Protein AF-Q5BXG1-F1 (afdb_monomer_lite)

Organism: Schistosoma japonicum (NCBI:txid6182)

Foldseek 3Di:
DKDKDWDWQDDPDDDTHTLFIDIDDVPCCCPDLQNNAAAQEPADACDDPSHDQAPDFLQRVLQVNCVVLVWDRWDDDQVQQWIDTPPDIDGDNQWYADPVRDTDGHCSRVSSRCLQVVCVNNVHPHHHGHDDWDKTFTAHPVGRVDGSDIDTGGHHHDDPVSDDHDPDDPPPPDDWDWDKDKDWCFKWAPADFDDADPVPRQTFDWDKDWDDDVDPPPRIDIFDIDPGHRGNMDGTRDMDIGIDGD

Radius of gyration: 28.36 Å; chains: 1; bounding box: 92×43×55 Å

Sequence (246 aa):
SLLSIQLMDHERVGADTLIGETHIDIENRFHSAHRATCGLMPKYYAHGYCQWKDSQQPTEILSKLCEKYGIEQPVYNILENKITIGSETFFANTEIRSETGITIKSVEPLALEALHNWPLIIKKDVKLVSEHVETRSLKHPDNPGLIQGRLQMWIDMFEREVAVPPPAINISPRVPAGYELRVIVWNTADVKLTDTSLFSSERSSDIYVKGWIKGVGIDDQKTDVHYRSLSGEGNFNWRFIFPSIY

Structure (mmCIF, N/CA/C/O backbone):
data_AF-Q5BXG1-F1
#
_entry.id   AF-Q5BXG1-F1
#
loop_
_atom_site.group_PDB
_atom_site.id
_atom_site.type_symbol
_atom_site.label_atom_id
_atom_site.label_alt_id
_atom_site.label_comp_id
_atom_site.label_asym_id
_atom_site.label_entity_id
_atom_site.label_seq_id
_atom_site.pdbx_PDB_ins_code
_atom_site.Cartn_x
_atom_site.Cartn_y
_atom_site.Cartn_z
_atom_site.occupancy
_atom_site.B_iso_or_equiv
_atom_site.auth_seq_id
_atom_site.auth_comp_id
_atom_site.auth_asym_id
_atom_site.auth_atom_id
_atom_site.pdbx_PDB_model_num
ATOM 1 N N . SER A 1 1 ? -26.291 -2.998 7.218 1.00 82.12 1 SER A N 1
ATOM 2 C CA . SER A 1 1 ? -26.523 -2.949 5.757 1.00 82.12 1 SER A CA 1
ATOM 3 C C . SER A 1 1 ? -25.723 -4.040 5.068 1.00 82.12 1 SER A C 1
ATOM 5 O O . SER A 1 1 ? -24.596 -4.295 5.476 1.00 82.12 1 SER A O 1
ATOM 7 N N . LEU A 1 2 ? -26.280 -4.685 4.037 1.00 92.38 2 LEU A N 1
ATOM 8 C CA . LEU A 1 2 ? -25.660 -5.814 3.332 1.00 92.38 2 LEU A CA 1
ATOM 9 C C . LEU A 1 2 ? -25.350 -5.432 1.878 1.00 92.38 2 LEU A C 1
ATOM 11 O O . LEU A 1 2 ? -26.228 -4.940 1.176 1.00 92.38 2 LEU A O 1
ATOM 15 N N . LEU A 1 3 ? -24.118 -5.666 1.431 1.00 93.31 3 LEU A N 1
ATOM 16 C CA . LEU A 1 3 ? -23.717 -5.565 0.030 1.00 93.31 3 LEU A CA 1
ATOM 17 C C . LEU A 1 3 ? -23.828 -6.948 -0.619 1.00 93.31 3 LEU A C 1
ATOM 19 O O . LEU A 1 3 ? -23.060 -7.852 -0.285 1.00 93.31 3 LEU A O 1
ATOM 23 N N . SER A 1 4 ? -24.776 -7.097 -1.540 1.00 94.88 4 SER A N 1
ATOM 24 C CA . SER A 1 4 ? -24.911 -8.271 -2.407 1.00 94.88 4 SER A CA 1
ATOM 25 C C . SER A 1 4 ? -24.152 -8.047 -3.709 1.00 94.88 4 SER A C 1
ATOM 27 O O . SER A 1 4 ? -24.313 -7.013 -4.355 1.00 94.88 4 SER A O 1
ATOM 29 N N . ILE A 1 5 ? -23.340 -9.023 -4.103 1.00 95.19 5 ILE A N 1
ATOM 30 C CA . ILE A 1 5 ? -22.630 -9.033 -5.382 1.00 95.19 5 ILE A CA 1
ATOM 31 C C . ILE A 1 5 ? -23.046 -10.297 -6.114 1.00 95.19 5 ILE A C 1
ATOM 33 O O . ILE A 1 5 ? -22.845 -11.400 -5.604 1.00 95.19 5 ILE A O 1
ATOM 37 N N . GLN A 1 6 ? -23.614 -10.120 -7.300 1.00 95.31 6 GLN A N 1
ATOM 38 C CA . GLN A 1 6 ? -24.121 -11.195 -8.140 1.00 95.31 6 GLN A CA 1
ATOM 39 C C . GLN A 1 6 ? -23.287 -11.267 -9.413 1.00 95.31 6 GLN A C 1
ATOM 41 O O . GLN A 1 6 ? -23.013 -10.246 -10.045 1.00 95.31 6 GLN A O 1
ATOM 46 N N . LEU A 1 7 ? -22.863 -12.476 -9.767 1.00 94.12 7 LEU A N 1
ATOM 47 C CA . LEU A 1 7 ? -22.228 -12.756 -11.044 1.00 94.12 7 LEU A CA 1
ATOM 48 C C . LEU A 1 7 ? -23.276 -13.356 -11.974 1.00 94.12 7 LEU A C 1
ATOM 50 O O . LEU A 1 7 ? -23.856 -14.396 -11.660 1.00 94.12 7 LEU A O 1
ATOM 54 N N . MET A 1 8 ? -23.489 -12.702 -13.107 1.00 94.31 8 MET A N 1
ATOM 55 C CA . MET A 1 8 ? -24.477 -13.090 -14.104 1.00 94.31 8 MET A CA 1
ATOM 56 C C . MET A 1 8 ? -23.765 -13.576 -15.368 1.00 94.31 8 MET A C 1
ATOM 58 O O . MET A 1 8 ? -22.759 -12.989 -15.771 1.00 94.31 8 MET A O 1
ATOM 62 N N . ASP A 1 9 ? -24.277 -14.642 -15.975 1.00 92.94 9 ASP A N 1
ATOM 63 C CA . ASP A 1 9 ? -23.905 -15.072 -17.317 1.00 92.94 9 ASP A CA 1
ATOM 64 C C . ASP A 1 9 ? -24.661 -14.219 -18.330 1.00 92.94 9 ASP A C 1
ATOM 66 O O . ASP A 1 9 ? -25.892 -14.135 -18.276 1.00 92.94 9 ASP A O 1
ATOM 70 N N . HIS A 1 10 ? -23.916 -13.546 -19.204 1.00 93.88 10 HIS A N 1
ATOM 71 C CA . HIS A 1 10 ? -24.493 -12.585 -20.128 1.00 93.88 10 HIS A CA 1
ATOM 72 C C . HIS A 1 10 ? -25.002 -13.275 -21.391 1.00 93.88 10 HIS A C 1
ATOM 74 O O . HIS A 1 10 ? -24.220 -13.828 -22.169 1.00 93.88 10 HIS A O 1
ATOM 80 N N . GLU A 1 11 ? -26.302 -13.155 -21.641 1.00 93.06 11 GLU A N 1
ATOM 81 C CA . GLU A 1 11 ? -26.952 -13.767 -22.794 1.00 93.06 11 GLU A CA 1
ATOM 82 C C . GLU A 1 11 ? -27.170 -12.748 -23.916 1.00 93.06 11 GLU A C 1
ATOM 84 O O . GLU A 1 11 ? -27.688 -11.650 -23.714 1.00 93.06 11 GLU A O 1
ATOM 89 N N . ARG A 1 12 ? -26.824 -13.120 -25.157 1.00 89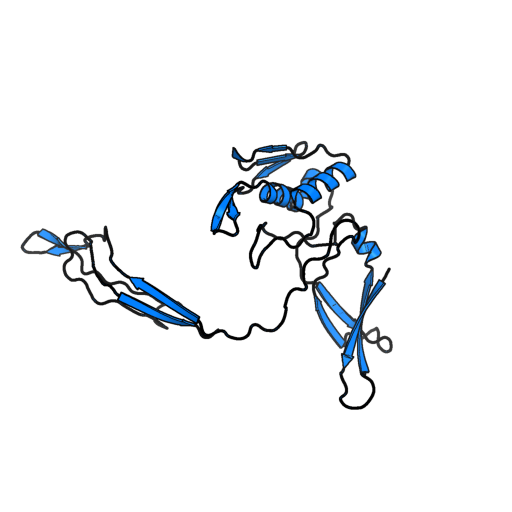.44 12 ARG A N 1
ATOM 90 C CA . ARG A 1 12 ? -27.036 -12.235 -26.325 1.00 89.44 12 ARG A CA 1
ATOM 91 C C . ARG A 1 12 ? -28.515 -11.996 -26.625 1.00 89.44 12 ARG A C 1
ATOM 93 O O . ARG A 1 12 ? -28.861 -10.987 -27.236 1.00 89.44 12 ARG A O 1
ATOM 100 N N . VAL A 1 13 ? -29.365 -12.957 -26.272 1.00 91.38 13 VAL A N 1
ATOM 101 C CA . VAL A 1 13 ? -30.816 -12.907 -26.452 1.00 91.38 13 VAL A CA 1
ATOM 102 C C . VAL A 1 13 ? -31.456 -13.542 -25.225 1.00 91.38 13 VAL A C 1
ATOM 104 O O . VAL A 1 13 ? -31.242 -14.721 -24.973 1.00 91.38 13 VAL A O 1
ATOM 107 N N . GLY A 1 14 ? -32.278 -12.784 -24.502 1.00 90.00 14 GLY A N 1
ATOM 108 C CA . GLY A 1 14 ? -32.942 -13.253 -23.284 1.00 90.00 14 GLY A CA 1
ATOM 109 C C . GLY A 1 14 ? -32.505 -12.472 -22.049 1.00 90.00 14 GLY A C 1
ATOM 110 O O . GLY A 1 14 ? -31.998 -11.359 -22.167 1.00 90.00 14 GLY A O 1
ATOM 111 N N . ALA A 1 15 ? -32.771 -13.038 -20.873 1.00 92.62 15 ALA A N 1
ATOM 112 C CA . ALA A 1 15 ? -32.325 -12.493 -19.597 1.00 92.62 15 ALA A CA 1
ATOM 113 C C . ALA A 1 15 ? -31.023 -13.175 -19.166 1.00 92.62 15 ALA A C 1
ATOM 115 O O . ALA A 1 15 ? -30.872 -14.382 -19.355 1.00 92.62 15 ALA A O 1
ATOM 116 N N . ASP A 1 16 ? -30.128 -12.404 -18.556 1.00 94.94 16 ASP A N 1
ATOM 117 C CA . ASP A 1 16 ? -28.903 -12.935 -17.970 1.00 94.94 16 ASP A CA 1
ATOM 118 C C . ASP A 1 16 ? -29.231 -13.950 -16.862 1.00 94.94 16 ASP A C 1
ATOM 120 O O . ASP A 1 16 ? -30.180 -13.773 -16.088 1.00 94.94 16 ASP A O 1
ATOM 124 N N . THR A 1 17 ? -28.428 -15.008 -16.763 1.00 92.81 17 THR A N 1
ATOM 125 C CA . THR A 1 17 ? -28.651 -16.091 -15.793 1.00 92.81 17 THR A CA 1
ATOM 126 C C . THR A 1 17 ? -27.710 -15.946 -14.604 1.00 92.81 17 THR A C 1
ATOM 128 O O . THR A 1 17 ? -26.520 -15.704 -14.775 1.00 92.81 17 THR A O 1
ATOM 131 N N . LEU A 1 18 ? -28.208 -16.106 -13.376 1.00 94.19 18 LEU A N 1
ATOM 132 C CA . LEU A 1 18 ? -27.359 -16.030 -12.188 1.00 94.19 18 LEU A CA 1
ATOM 133 C C . LEU A 1 18 ? -26.369 -17.202 -12.160 1.00 94.19 18 LEU A C 1
ATOM 135 O O . LEU A 1 18 ? -26.760 -18.363 -12.075 1.00 94.19 18 LEU A O 1
ATOM 139 N N . ILE A 1 19 ? -25.073 -16.892 -12.158 1.00 93.50 19 ILE A N 1
ATOM 140 C CA . ILE A 1 19 ? -24.024 -17.879 -11.895 1.00 93.50 19 ILE A CA 1
ATOM 141 C C . ILE A 1 19 ? -23.928 -18.107 -10.392 1.00 93.50 19 ILE A C 1
ATOM 143 O O . ILE A 1 19 ? -23.882 -19.250 -9.957 1.00 93.50 19 ILE A O 1
ATOM 147 N N . GLY A 1 20 ? -23.915 -17.039 -9.593 1.00 95.38 20 GLY A N 1
ATOM 148 C CA . GLY A 1 20 ? -23.905 -17.120 -8.135 1.00 95.38 20 GLY A CA 1
ATOM 149 C C . GLY A 1 20 ? -23.658 -15.770 -7.472 1.00 95.38 20 GLY A C 1
ATOM 150 O O . GLY A 1 20 ? -23.318 -14.786 -8.129 1.00 95.38 20 GLY A O 1
ATOM 151 N N . GLU A 1 21 ? -23.809 -15.726 -6.153 1.00 96.25 21 GLU A N 1
ATOM 152 C CA . GLU A 1 21 ? -23.726 -14.491 -5.379 1.00 96.25 21 GLU A CA 1
ATOM 153 C C . GLU A 1 21 ? -22.877 -14.618 -4.110 1.00 96.25 21 GLU A C 1
ATOM 155 O O . GLU A 1 21 ? -22.619 -15.710 -3.593 1.00 96.25 21 GLU A O 1
ATOM 160 N N . THR A 1 22 ? -22.423 -13.470 -3.611 1.00 95.44 22 THR A N 1
ATOM 161 C CA . THR A 1 22 ? -21.786 -13.312 -2.302 1.00 95.44 22 THR A CA 1
ATOM 162 C C . THR A 1 22 ? -22.358 -12.091 -1.590 1.00 95.44 22 THR A C 1
ATOM 164 O O . THR A 1 22 ? -22.705 -11.089 -2.208 1.00 95.44 22 THR A O 1
ATOM 167 N N . HIS A 1 23 ? -22.376 -12.160 -0.263 1.00 94.75 23 HIS A N 1
ATOM 168 C CA . HIS A 1 23 ? -22.877 -11.109 0.613 1.00 94.75 23 HIS A CA 1
ATOM 169 C C . HIS A 1 23 ? -21.777 -10.599 1.536 1.00 94.75 23 HIS A C 1
ATOM 171 O O . HIS A 1 23 ? -20.941 -11.387 1.991 1.00 94.75 23 HIS A O 1
ATOM 177 N N . ILE A 1 24 ? -21.765 -9.297 1.808 1.00 94.56 24 ILE A N 1
ATOM 178 C CA . ILE A 1 24 ? -20.791 -8.644 2.687 1.00 94.56 24 ILE A CA 1
ATOM 179 C C . ILE A 1 24 ? -21.541 -7.698 3.619 1.00 94.56 24 ILE A C 1
ATOM 181 O O . ILE A 1 24 ? -22.235 -6.791 3.167 1.00 94.56 24 ILE A O 1
ATOM 185 N N . ASP A 1 25 ? -21.408 -7.912 4.926 1.00 94.00 25 ASP A N 1
ATOM 186 C CA . ASP A 1 25 ? -21.964 -7.006 5.928 1.00 94.00 25 ASP A CA 1
ATOM 187 C C . ASP A 1 25 ? -21.060 -5.777 6.058 1.00 94.00 25 ASP A C 1
ATOM 189 O O . ASP A 1 25 ? -20.019 -5.802 6.721 1.00 94.00 25 ASP A O 1
ATOM 193 N N . ILE A 1 26 ? -21.448 -4.709 5.366 1.00 91.88 26 ILE A N 1
ATOM 194 C CA . ILE A 1 26 ? -20.684 -3.462 5.328 1.00 91.88 26 ILE A CA 1
ATOM 195 C C . ILE A 1 26 ? -20.808 -2.675 6.635 1.00 91.88 26 ILE A C 1
ATOM 197 O O . ILE A 1 26 ? -19.919 -1.897 6.956 1.00 91.88 26 ILE A O 1
ATOM 201 N N . GLU A 1 27 ? -21.864 -2.887 7.420 1.00 92.31 27 GLU A N 1
ATOM 202 C CA . GLU A 1 27 ? -22.067 -2.173 8.683 1.00 92.31 27 GLU A CA 1
ATOM 203 C C . GLU A 1 27 ? -21.158 -2.735 9.775 1.00 92.31 27 GLU A C 1
ATOM 205 O O . GLU A 1 27 ? -20.406 -1.987 10.401 1.00 92.31 27 GLU A O 1
ATOM 210 N N . ASN A 1 28 ? -21.126 -4.061 9.925 1.00 92.19 28 ASN A N 1
ATOM 211 C CA . ASN A 1 28 ? -20.179 -4.712 10.829 1.00 92.19 28 ASN A CA 1
ATOM 212 C C . ASN A 1 28 ? -18.725 -4.413 10.427 1.00 92.19 28 ASN A C 1
ATOM 214 O O . ASN A 1 28 ? -17.865 -4.164 11.273 1.00 92.19 28 ASN A O 1
ATOM 218 N N . ARG A 1 29 ? -18.445 -4.385 9.118 1.00 92.25 29 ARG A N 1
ATOM 219 C CA . ARG A 1 29 ? -17.127 -4.011 8.599 1.00 92.25 29 ARG A CA 1
ATOM 220 C C . ARG A 1 29 ? -16.754 -2.571 8.966 1.00 92.25 29 ARG A C 1
ATOM 222 O O . ARG A 1 29 ? -15.648 -2.354 9.460 1.00 92.25 29 ARG A O 1
ATOM 229 N N . PHE A 1 30 ? -17.664 -1.619 8.773 1.00 91.38 30 PHE A N 1
ATOM 230 C CA . PHE A 1 30 ? -17.442 -0.205 9.079 1.00 91.38 30 PHE A CA 1
ATOM 231 C C . PHE A 1 30 ? -17.196 0.040 10.575 1.00 91.38 30 PHE A C 1
ATOM 233 O O . PHE A 1 30 ? -16.274 0.763 10.945 1.00 91.38 30 PHE A O 1
ATOM 240 N N . HIS A 1 31 ? -17.967 -0.616 11.447 1.00 91.56 31 HIS A N 1
ATOM 241 C CA . HIS A 1 31 ? -17.842 -0.466 12.901 1.00 91.56 31 HIS A CA 1
ATOM 242 C C . HIS A 1 31 ? -16.756 -1.342 13.539 1.00 91.56 31 HIS A C 1
ATOM 244 O O . HIS A 1 31 ? -16.530 -1.264 14.750 1.00 91.56 31 HIS A O 1
ATOM 250 N N . SER A 1 32 ? -16.052 -2.150 12.745 1.00 93.81 32 SER A N 1
ATOM 251 C CA . SER A 1 32 ? -14.977 -3.006 13.232 1.00 93.81 32 SER A CA 1
ATOM 252 C C . SER A 1 32 ? -13.868 -2.199 13.913 1.00 93.81 32 SER A C 1
ATOM 254 O O . SER A 1 32 ? -13.362 -1.209 13.379 1.00 93.81 32 SER A O 1
ATOM 256 N N . ALA A 1 33 ? -13.406 -2.678 15.071 1.00 94.56 33 ALA A N 1
ATOM 257 C CA . ALA A 1 33 ? -12.256 -2.103 15.772 1.00 94.56 33 ALA A CA 1
ATOM 258 C C . ALA A 1 33 ? -10.961 -2.160 14.936 1.00 94.56 33 ALA A C 1
ATOM 260 O O . ALA A 1 33 ? -10.053 -1.363 15.160 1.00 94.56 33 ALA A O 1
ATOM 261 N N . HIS A 1 34 ? -10.906 -3.062 13.951 1.00 96.00 34 HIS A N 1
ATOM 262 C CA . HIS A 1 34 ? -9.780 -3.262 13.043 1.00 96.00 34 HIS A CA 1
ATOM 263 C C . HIS A 1 34 ? -9.726 -2.245 11.890 1.00 96.00 34 HIS A C 1
ATOM 265 O O . HIS A 1 34 ? -8.842 -2.347 11.043 1.00 96.00 34 HIS A O 1
ATOM 271 N N . ARG A 1 35 ? -10.661 -1.282 11.817 1.00 94.75 35 ARG A N 1
ATOM 272 C CA . ARG A 1 35 ? -10.734 -0.284 10.732 1.00 94.75 35 ARG A CA 1
ATOM 273 C C . ARG A 1 35 ? -10.714 -0.945 9.345 1.00 94.75 35 ARG A C 1
ATOM 275 O O . ARG A 1 35 ? -9.892 -0.629 8.491 1.00 94.75 35 ARG A O 1
ATOM 282 N N . ALA A 1 36 ? -11.621 -1.893 9.125 1.00 93.38 36 ALA A N 1
ATOM 283 C CA . ALA A 1 36 ? -11.722 -2.656 7.881 1.00 93.38 36 ALA A CA 1
ATOM 284 C C . ALA A 1 36 ? -12.391 -1.855 6.738 1.00 93.38 36 ALA A C 1
ATOM 286 O O . ALA A 1 36 ? -13.212 -2.400 6.007 1.00 93.38 36 ALA A O 1
ATOM 287 N N . THR A 1 37 ? -12.087 -0.558 6.620 1.00 91.62 37 THR A N 1
ATOM 288 C CA . THR A 1 37 ? -12.695 0.369 5.654 1.00 91.62 37 THR A CA 1
ATOM 289 C C . THR A 1 37 ? -11.834 0.534 4.407 1.00 91.62 37 THR A C 1
ATOM 291 O O . THR A 1 37 ? -12.168 -0.037 3.380 1.00 91.62 37 THR A O 1
ATOM 294 N N . CYS A 1 38 ? -10.733 1.278 4.489 1.00 92.44 38 CYS A N 1
ATOM 295 C CA . CYS A 1 38 ? -9.691 1.355 3.466 1.00 92.44 38 CYS A CA 1
ATOM 296 C C . CYS A 1 38 ? -8.409 0.775 4.071 1.00 92.44 38 CYS A C 1
ATOM 298 O O . CYS A 1 38 ? -8.000 1.164 5.171 1.00 92.44 38 CYS A O 1
ATOM 300 N N . GLY A 1 39 ? -7.814 -0.203 3.390 1.00 94.62 39 GLY A N 1
ATOM 301 C CA . GLY A 1 39 ? -6.662 -0.932 3.916 1.00 94.62 39 GLY A CA 1
ATOM 302 C C . GLY A 1 39 ? -5.418 -0.049 4.037 1.00 94.62 39 GLY A C 1
ATOM 303 O O . GLY A 1 39 ? -5.129 0.755 3.152 1.00 94.62 39 GLY A O 1
ATOM 304 N N . LEU A 1 40 ? -4.648 -0.219 5.114 1.00 96.88 40 LEU A N 1
ATOM 305 C CA . LEU A 1 40 ? -3.374 0.480 5.281 1.00 96.88 40 LEU A CA 1
ATOM 306 C C . LEU A 1 40 ? -2.367 0.002 4.234 1.00 96.88 40 LEU A C 1
ATOM 308 O O . LEU A 1 40 ? -1.995 -1.176 4.203 1.00 96.88 40 LEU A O 1
ATOM 312 N N . MET A 1 41 ? -1.893 0.929 3.406 1.00 96.38 41 MET A N 1
ATOM 313 C CA . MET A 1 41 ? -0.853 0.635 2.425 1.00 96.38 41 MET A CA 1
ATOM 314 C C . MET A 1 41 ? 0.469 0.292 3.128 1.00 96.38 41 MET A C 1
ATOM 316 O O . MET A 1 41 ? 0.754 0.811 4.210 1.00 96.38 41 MET A O 1
ATOM 320 N N . PRO A 1 42 ? 1.330 -0.539 2.522 1.00 95.94 42 PRO A N 1
ATOM 321 C CA . PRO A 1 42 ? 2.627 -0.881 3.109 1.00 95.94 42 PRO A CA 1
ATOM 322 C C . PRO A 1 42 ? 3.594 0.309 3.154 1.00 95.94 42 PRO A C 1
ATOM 324 O O . PRO A 1 42 ? 4.519 0.326 3.960 1.00 95.94 42 PRO A O 1
ATOM 327 N N . LYS A 1 43 ? 3.416 1.291 2.263 1.00 96.06 43 LYS A N 1
ATOM 328 C CA . LYS A 1 43 ? 4.235 2.502 2.183 1.00 96.06 43 LYS A CA 1
ATOM 329 C C . LYS A 1 43 ? 3.377 3.693 1.798 1.00 96.06 43 LYS A C 1
ATOM 331 O O . LYS A 1 43 ? 2.438 3.561 1.016 1.00 96.06 43 LYS A O 1
ATOM 336 N N . TYR A 1 44 ? 3.763 4.854 2.307 1.00 96.81 44 TYR A N 1
ATOM 337 C CA . TYR A 1 44 ? 3.161 6.120 1.937 1.00 96.81 44 TYR A CA 1
ATOM 338 C C . TYR A 1 44 ? 3.830 6.690 0.680 1.00 96.81 44 TYR A C 1
ATOM 340 O O . TYR A 1 44 ? 5.055 6.819 0.622 1.00 96.81 44 TYR A O 1
ATOM 348 N N . TYR A 1 45 ? 3.018 7.072 -0.303 1.00 94.75 45 TYR A N 1
ATOM 349 C CA . TYR A 1 45 ? 3.446 7.834 -1.472 1.00 94.75 45 TYR A CA 1
ATOM 350 C C . TYR A 1 45 ? 2.502 9.022 -1.645 1.00 94.75 45 TYR A C 1
ATOM 352 O O . TYR A 1 45 ? 1.293 8.839 -1.737 1.00 94.75 45 TYR A O 1
ATOM 360 N N . ALA A 1 46 ? 3.045 10.235 -1.723 1.00 92.62 46 ALA A N 1
ATOM 361 C CA . ALA A 1 46 ? 2.224 11.437 -1.875 1.00 92.62 46 ALA A CA 1
ATOM 362 C C . ALA A 1 46 ? 1.617 11.591 -3.282 1.00 92.62 46 ALA A C 1
ATOM 364 O O . ALA A 1 46 ? 0.673 12.351 -3.456 1.00 92.62 46 ALA A O 1
ATOM 365 N N . HIS A 1 47 ? 2.175 10.916 -4.293 1.00 89.62 47 HIS A N 1
ATOM 366 C CA . HIS A 1 47 ? 1.762 11.057 -5.689 1.00 89.62 47 HIS A CA 1
ATOM 367 C C . HIS A 1 47 ? 2.148 9.824 -6.524 1.00 89.62 47 HIS A C 1
ATOM 369 O O . HIS A 1 47 ? 2.873 8.929 -6.074 1.00 89.62 47 HIS A O 1
ATOM 375 N N . GLY A 1 48 ? 1.704 9.820 -7.782 1.00 87.56 48 GLY A N 1
ATOM 376 C CA . GLY A 1 48 ? 2.036 8.797 -8.769 1.00 87.56 48 GLY A CA 1
ATOM 377 C C . GLY A 1 48 ? 1.136 7.565 -8.689 1.00 87.56 48 GLY A C 1
ATOM 378 O O . GLY A 1 48 ? 0.132 7.538 -7.988 1.00 87.56 48 GLY A O 1
ATOM 379 N N . TYR A 1 49 ? 1.499 6.517 -9.428 1.00 82.62 49 TYR A N 1
ATOM 380 C CA . TYR A 1 49 ? 0.675 5.305 -9.538 1.00 82.62 49 TYR A CA 1
ATOM 381 C C . TYR A 1 49 ? 0.444 4.595 -8.192 1.00 82.62 49 TYR A C 1
ATOM 383 O O . TYR A 1 49 ? -0.595 3.974 -7.989 1.00 82.62 49 TYR A O 1
ATOM 391 N N . CYS A 1 50 ? 1.405 4.696 -7.272 1.00 88.62 50 CYS A N 1
ATOM 392 C CA . CYS A 1 50 ? 1.318 4.100 -5.940 1.00 88.62 50 CYS A CA 1
ATOM 393 C C . CYS A 1 50 ? 0.836 5.092 -4.873 1.00 88.62 50 CYS A C 1
ATOM 395 O O . CYS A 1 50 ? 1.076 4.832 -3.698 1.00 88.62 50 CYS A O 1
ATOM 397 N N . GLN A 1 51 ? 0.235 6.226 -5.257 1.00 91.88 51 GLN A N 1
ATOM 398 C CA . GLN A 1 51 ? -0.201 7.248 -4.304 1.00 91.88 51 GLN A CA 1
ATOM 399 C C . GLN A 1 51 ? -1.114 6.681 -3.217 1.00 91.88 51 GLN A C 1
ATOM 401 O O . GLN A 1 51 ? -1.856 5.721 -3.444 1.00 91.88 51 GLN A O 1
ATOM 406 N N . TRP A 1 52 ? -1.059 7.312 -2.048 1.00 93.25 52 TRP A N 1
ATOM 407 C CA . TRP A 1 52 ? -1.928 7.019 -0.923 1.00 93.25 52 TRP A CA 1
ATOM 408 C C . TRP A 1 52 ? -3.405 7.017 -1.348 1.00 93.25 52 TRP A C 1
ATOM 410 O O . TRP A 1 52 ? -3.860 7.934 -2.032 1.00 93.25 52 TRP A O 1
ATOM 420 N N . LYS A 1 53 ? -4.126 5.947 -0.992 1.00 90.31 53 LYS A N 1
ATOM 421 C CA . LYS A 1 53 ? -5.493 5.678 -1.474 1.00 90.31 53 LYS A CA 1
ATOM 422 C C . LYS A 1 53 ? -6.585 6.133 -0.515 1.00 90.31 53 LYS A C 1
ATOM 424 O O . LYS A 1 53 ? -7.700 6.406 -0.955 1.00 90.31 53 LYS A O 1
ATOM 429 N N . ASP A 1 54 ? -6.283 6.168 0.780 1.00 91.75 54 ASP A N 1
ATOM 430 C CA . ASP A 1 54 ? -7.251 6.598 1.780 1.00 91.75 54 ASP A CA 1
ATOM 431 C C . ASP A 1 54 ? -7.468 8.106 1.647 1.00 91.75 54 ASP A C 1
ATOM 433 O O . ASP A 1 54 ? -6.538 8.870 1.383 1.00 91.75 54 ASP A O 1
ATOM 437 N N . SER A 1 55 ? -8.707 8.546 1.830 1.00 90.25 55 SER A N 1
ATOM 438 C CA . SER A 1 55 ? -9.022 9.967 1.780 1.00 90.25 55 SER A CA 1
ATOM 439 C C . SER A 1 55 ? -8.442 10.737 2.962 1.00 90.25 55 SER A C 1
ATOM 441 O O . SER A 1 55 ? -8.298 11.952 2.884 1.00 90.25 55 SER A O 1
ATOM 443 N N . GLN A 1 56 ? -8.157 10.036 4.062 1.00 92.69 56 GLN A N 1
ATOM 444 C CA . GLN A 1 56 ? -7.502 10.592 5.237 1.00 92.69 56 GLN A CA 1
ATOM 445 C C . GLN A 1 56 ? -6.022 10.243 5.216 1.00 92.69 56 GLN A C 1
ATOM 447 O O . GLN A 1 56 ? -5.648 9.100 4.943 1.00 92.69 56 GLN A O 1
ATOM 452 N N . GLN A 1 57 ? -5.178 11.209 5.548 1.00 95.44 57 GLN A N 1
ATOM 453 C CA . GLN A 1 57 ? -3.744 10.981 5.673 1.00 95.44 57 GLN A CA 1
ATOM 454 C C . GLN A 1 57 ? -3.436 10.065 6.871 1.00 95.44 57 GLN A C 1
ATOM 456 O O . GLN A 1 57 ? -4.192 10.061 7.851 1.00 95.44 57 GLN A O 1
ATOM 461 N N . PRO A 1 58 ? -2.335 9.289 6.846 1.00 98.19 58 PRO A N 1
ATOM 462 C CA . PRO A 1 58 ? -1.911 8.484 7.991 1.00 98.19 58 PRO A CA 1
ATOM 463 C C . PRO A 1 58 ? -1.908 9.247 9.326 1.00 98.19 58 PRO A C 1
ATOM 465 O O . PRO A 1 58 ? -2.377 8.718 10.335 1.00 98.19 58 PRO A O 1
ATOM 468 N N . THR A 1 59 ? -1.439 10.497 9.341 1.00 98.44 59 THR A N 1
ATOM 469 C CA . THR A 1 59 ? -1.452 11.368 10.528 1.00 98.44 59 THR A CA 1
ATOM 470 C C . THR A 1 59 ? -2.861 11.634 11.063 1.00 98.44 59 THR A C 1
ATOM 472 O O . THR A 1 59 ? -3.086 11.534 12.271 1.00 98.44 59 THR A O 1
ATOM 475 N N . GLU A 1 60 ? -3.822 11.921 10.184 1.00 96.75 60 GLU A N 1
ATOM 476 C CA . GLU A 1 60 ? -5.225 12.172 10.535 1.00 96.75 60 GLU A CA 1
ATOM 477 C C . GLU A 1 60 ? -5.894 10.912 11.092 1.00 96.75 60 GLU A C 1
ATOM 479 O O . GLU A 1 60 ? -6.584 10.967 12.114 1.00 96.75 60 GLU A O 1
ATOM 484 N N . ILE A 1 61 ? -5.653 9.762 10.453 1.00 96.88 61 ILE A N 1
ATOM 485 C CA . ILE A 1 61 ? -6.169 8.464 10.903 1.00 96.88 61 ILE A CA 1
ATOM 486 C C . ILE A 1 61 ? -5.649 8.156 12.307 1.00 96.88 61 ILE A C 1
ATOM 488 O O . ILE A 1 61 ? -6.428 7.806 13.195 1.00 96.88 61 ILE A O 1
ATOM 492 N N . LEU A 1 62 ? -4.338 8.298 12.513 1.00 98.44 62 LEU A N 1
ATOM 493 C CA . LEU A 1 62 ? -3.698 8.020 13.792 1.00 98.44 62 LEU A CA 1
ATOM 494 C C . LEU A 1 62 ? -4.207 8.953 14.894 1.00 98.44 62 LEU A C 1
ATOM 496 O O . LEU A 1 62 ? -4.543 8.481 15.976 1.00 98.44 62 LEU A O 1
ATOM 500 N N . SER A 1 63 ? -4.324 10.253 14.611 1.00 98.19 63 SER A N 1
ATOM 501 C CA . SER A 1 63 ? -4.824 11.243 15.571 1.00 98.19 63 SER A CA 1
ATOM 502 C C . SER A 1 63 ? -6.251 10.929 16.038 1.00 98.19 63 SER A C 1
ATOM 504 O O . SER A 1 63 ? -6.505 10.890 17.247 1.00 98.19 63 SER A O 1
ATOM 506 N N . LYS A 1 64 ? -7.156 10.603 15.101 1.00 96.19 64 LYS A N 1
ATOM 507 C CA . LYS A 1 64 ? -8.542 10.202 15.404 1.00 96.19 64 LYS A CA 1
ATOM 508 C C . LYS A 1 64 ? -8.614 8.904 16.200 1.00 96.19 64 LYS A C 1
ATOM 510 O O . LYS A 1 64 ? -9.458 8.761 17.084 1.00 96.19 64 LYS A O 1
ATOM 515 N N . LEU A 1 65 ? -7.747 7.937 15.898 1.00 97.00 65 LEU A N 1
ATOM 516 C CA . LEU A 1 65 ? -7.677 6.696 16.664 1.00 97.00 65 LEU A CA 1
ATOM 517 C C . LEU A 1 65 ? -7.155 6.944 18.083 1.00 97.00 65 LEU A C 1
ATOM 519 O O . LEU A 1 65 ? -7.744 6.423 19.027 1.00 97.00 65 LEU A O 1
ATOM 523 N N . CYS A 1 66 ? -6.117 7.764 18.262 1.00 97.69 66 CYS A N 1
ATOM 524 C CA . CYS A 1 66 ? -5.649 8.140 19.595 1.00 97.69 66 CYS A CA 1
ATOM 525 C C . CYS A 1 66 ? -6.764 8.814 20.403 1.00 97.69 66 CYS A C 1
ATOM 527 O O . CYS A 1 66 ? -7.036 8.393 21.525 1.00 97.69 66 CYS A O 1
ATOM 529 N N . GLU A 1 67 ? -7.482 9.772 19.811 1.00 97.50 67 GLU A N 1
ATOM 530 C CA . GLU A 1 67 ? -8.623 10.435 20.451 1.00 97.50 67 GLU A CA 1
ATOM 531 C C . GLU A 1 67 ? -9.720 9.435 20.848 1.00 97.50 67 GLU A C 1
ATOM 533 O O . GLU A 1 67 ? -10.117 9.374 22.012 1.00 97.50 67 GLU A O 1
ATOM 538 N N . LYS A 1 68 ? -10.152 8.579 19.912 1.00 95.38 68 LYS A N 1
ATOM 539 C CA . LYS A 1 68 ? -11.187 7.558 20.144 1.00 95.38 68 LYS A CA 1
ATOM 540 C C . LYS A 1 68 ? -10.843 6.604 21.292 1.00 95.38 68 LYS A C 1
ATOM 542 O O . LYS A 1 68 ? -11.745 6.138 21.985 1.00 95.38 68 LYS A O 1
ATOM 547 N N . TYR A 1 69 ? -9.565 6.274 21.468 1.00 95.69 69 TYR A N 1
ATOM 548 C CA . TYR A 1 69 ? -9.098 5.354 22.508 1.00 95.69 69 TYR A CA 1
ATOM 549 C C . TYR A 1 69 ? -8.614 6.064 23.784 1.00 95.69 69 TYR A C 1
ATOM 551 O O . TYR A 1 69 ? -8.186 5.382 24.715 1.00 95.69 69 TYR A O 1
ATOM 559 N N . GLY A 1 70 ? -8.699 7.399 23.857 1.00 96.25 70 GLY A N 1
ATOM 560 C CA . GLY A 1 70 ? -8.239 8.180 25.010 1.00 96.25 70 GLY A CA 1
ATOM 561 C C . GLY A 1 70 ? -6.721 8.129 25.214 1.00 96.25 70 GLY A C 1
ATOM 562 O O . GLY A 1 70 ? -6.251 8.154 26.349 1.00 96.25 70 GLY A O 1
ATOM 563 N N . ILE A 1 71 ? -5.964 8.001 24.126 1.00 96.69 71 ILE A N 1
ATOM 564 C CA . ILE A 1 71 ? -4.501 7.937 24.106 1.00 96.69 71 ILE A CA 1
ATOM 565 C C . ILE A 1 71 ? -3.955 9.332 23.803 1.00 96.69 71 ILE A C 1
ATOM 567 O O . ILE A 1 71 ? -4.551 10.098 23.043 1.00 96.69 71 ILE A O 1
ATOM 571 N N . GLU A 1 72 ? -2.808 9.659 24.395 1.00 96.62 72 GLU A N 1
ATOM 572 C CA . GLU A 1 72 ? -2.095 10.900 24.099 1.00 96.62 72 GLU A CA 1
ATOM 573 C C . GLU A 1 72 ? -1.796 11.032 22.599 1.00 96.62 72 GLU A C 1
ATOM 575 O O . GLU A 1 72 ? -1.532 10.053 21.893 1.00 96.62 72 GLU A O 1
ATOM 580 N N . GLN A 1 73 ? -1.851 12.267 22.101 1.00 98.19 73 GLN A N 1
ATOM 581 C CA . GLN A 1 73 ? -1.598 12.542 20.690 1.00 98.19 73 GLN A CA 1
ATOM 582 C C . GLN A 1 73 ? -0.133 12.241 20.320 1.00 98.19 73 GLN A C 1
ATOM 584 O O . GLN A 1 73 ? 0.765 12.461 21.138 1.00 98.19 73 GLN A O 1
ATOM 589 N N . PRO A 1 74 ? 0.126 11.750 19.093 1.00 98.00 74 PRO A N 1
ATOM 590 C CA . PRO A 1 74 ? 1.471 11.412 18.638 1.00 98.00 74 PRO A CA 1
ATOM 591 C C . PRO A 1 74 ? 2.406 12.625 18.619 1.00 98.00 74 PRO A C 1
ATOM 593 O O . PRO A 1 74 ? 2.058 13.691 18.109 1.00 98.00 74 PRO A O 1
ATOM 596 N N . VAL A 1 75 ? 3.636 12.431 19.098 1.00 98.31 75 VAL A N 1
ATOM 597 C CA . VAL A 1 75 ? 4.717 13.421 19.024 1.00 98.31 75 VAL A CA 1
ATOM 598 C C . VAL A 1 75 ? 5.691 13.017 17.925 1.00 98.31 75 VAL A C 1
ATOM 600 O O . VAL A 1 75 ? 6.336 11.971 18.003 1.00 98.31 75 VAL A O 1
ATOM 603 N N . TYR A 1 76 ? 5.821 13.862 16.904 1.00 98.44 76 TYR A N 1
ATOM 604 C CA . TYR A 1 76 ? 6.688 13.618 15.753 1.00 98.44 76 TYR A CA 1
ATOM 605 C C . TYR A 1 76 ? 8.022 14.352 15.901 1.00 98.44 76 TYR A C 1
ATOM 607 O O . TYR A 1 76 ? 8.058 15.570 16.069 1.00 98.44 76 TYR A O 1
ATOM 615 N N . ASN A 1 77 ? 9.128 13.626 15.754 1.00 97.62 77 ASN A N 1
ATOM 616 C CA . ASN A 1 77 ? 10.459 14.190 15.562 1.00 97.62 77 ASN A CA 1
ATOM 617 C C . ASN A 1 77 ? 10.971 13.795 14.173 1.00 97.62 77 ASN A C 1
ATOM 619 O O . ASN A 1 77 ? 11.536 12.721 13.959 1.00 97.62 77 ASN A O 1
ATOM 623 N N . ILE A 1 78 ? 10.761 14.698 13.216 1.00 96.12 78 ILE A N 1
ATOM 624 C CA . ILE A 1 78 ? 11.092 14.472 11.808 1.00 96.12 78 ILE A CA 1
ATOM 625 C C . ILE A 1 78 ? 12.605 14.392 11.551 1.00 96.12 78 ILE A C 1
ATOM 627 O O . ILE A 1 78 ? 13.033 13.697 10.633 1.00 96.12 78 ILE A O 1
ATOM 631 N N . LEU A 1 79 ? 13.421 15.074 12.363 1.00 94.94 79 LEU A N 1
ATOM 632 C CA . LEU A 1 79 ? 14.881 15.094 12.215 1.00 94.94 79 LEU A CA 1
ATOM 633 C C . LEU A 1 79 ? 15.501 13.756 12.623 1.00 94.94 79 LEU A C 1
ATOM 635 O O . LEU A 1 79 ? 16.460 13.304 12.005 1.00 94.94 79 LEU A O 1
ATOM 639 N N . GLU A 1 80 ? 14.917 13.110 13.630 1.00 97.19 80 GLU A N 1
ATOM 640 C CA . GLU A 1 80 ? 15.331 11.792 14.119 1.00 97.19 80 GLU A CA 1
ATOM 641 C C . GLU A 1 80 ? 14.580 10.636 13.452 1.00 97.19 80 GLU A C 1
ATOM 643 O O . GLU A 1 80 ? 14.775 9.488 13.848 1.00 97.19 80 GLU A O 1
ATOM 648 N N . ASN A 1 81 ? 13.722 10.907 12.457 1.00 98.06 81 ASN A N 1
ATOM 649 C CA . ASN A 1 81 ? 12.879 9.888 11.828 1.00 98.06 81 ASN A CA 1
ATOM 650 C C . ASN A 1 81 ? 12.054 9.099 12.862 1.00 98.06 81 ASN A C 1
ATOM 652 O O . ASN A 1 81 ? 11.965 7.875 12.775 1.00 98.06 81 ASN A O 1
ATOM 656 N N . LYS A 1 82 ? 11.480 9.789 13.856 1.00 98.50 82 LYS A N 1
ATOM 657 C CA . LYS A 1 82 ? 10.918 9.176 15.066 1.00 98.50 82 LYS A CA 1
ATOM 658 C C . LYS A 1 82 ? 9.515 9.686 15.386 1.00 98.50 82 LYS A C 1
ATOM 660 O O . LYS A 1 82 ? 9.238 10.877 15.258 1.00 98.50 82 LYS A O 1
ATOM 665 N N . ILE A 1 83 ? 8.656 8.798 15.872 1.00 98.62 83 ILE A N 1
ATOM 666 C CA . ILE A 1 83 ? 7.345 9.120 16.450 1.00 98.62 83 ILE A CA 1
ATOM 667 C C . ILE A 1 83 ? 7.204 8.451 17.816 1.00 98.62 83 ILE A C 1
ATOM 669 O O . ILE A 1 83 ? 7.614 7.303 17.985 1.00 98.62 83 ILE A O 1
ATOM 673 N N . THR A 1 84 ? 6.618 9.159 18.778 1.00 98.56 84 THR A N 1
ATOM 674 C CA . THR A 1 84 ? 6.362 8.657 20.134 1.00 98.56 84 THR A CA 1
ATOM 675 C C . THR A 1 84 ? 4.884 8.814 20.486 1.00 98.56 84 THR A C 1
ATOM 677 O O . THR A 1 84 ? 4.297 9.867 20.236 1.00 98.56 84 THR A O 1
ATOM 680 N N . ILE A 1 85 ? 4.280 7.760 21.043 1.00 97.88 85 ILE A N 1
ATOM 681 C CA . ILE A 1 85 ? 2.863 7.701 21.435 1.00 97.88 85 ILE A CA 1
ATOM 682 C C . ILE A 1 85 ? 2.779 6.970 22.775 1.00 97.88 85 ILE A C 1
ATOM 684 O O . ILE A 1 85 ? 2.986 5.756 22.844 1.00 97.88 85 ILE A O 1
ATOM 688 N N . GLY A 1 86 ? 2.509 7.705 23.855 1.00 92.81 86 GLY A N 1
ATOM 689 C CA . GLY A 1 86 ? 2.595 7.158 25.209 1.00 92.81 86 GLY A CA 1
ATOM 690 C C . GLY A 1 86 ? 3.989 6.581 25.494 1.00 92.81 86 GLY A C 1
ATOM 691 O O . GLY A 1 86 ? 4.986 7.296 25.422 1.00 92.81 86 GLY A O 1
ATOM 692 N N . SER A 1 87 ? 4.066 5.280 25.806 1.00 93.44 87 SER A N 1
ATOM 693 C CA . SER A 1 87 ? 5.336 4.573 26.053 1.00 93.44 87 SER A CA 1
ATOM 694 C C . SER A 1 87 ? 6.022 4.036 24.796 1.00 93.44 87 SER A C 1
ATOM 696 O O . SER A 1 87 ? 7.180 3.630 24.872 1.00 93.44 87 SER A O 1
ATOM 698 N N . GLU A 1 88 ? 5.326 4.003 23.660 1.00 97.81 88 GLU A N 1
ATOM 699 C CA . GLU A 1 88 ? 5.821 3.360 22.445 1.00 97.81 88 GLU A CA 1
ATOM 700 C C . GLU A 1 88 ? 6.532 4.365 21.539 1.00 97.81 88 GLU A C 1
ATOM 702 O O . GLU A 1 88 ? 6.170 5.542 21.462 1.00 97.81 88 GLU A O 1
ATOM 707 N N . THR A 1 89 ? 7.570 3.905 20.845 1.00 98.38 89 THR A N 1
ATOM 708 C CA . THR A 1 89 ? 8.341 4.718 19.901 1.00 98.38 89 THR A CA 1
ATOM 709 C C . THR A 1 89 ? 8.630 3.920 18.642 1.00 98.38 89 THR A C 1
ATOM 711 O O . THR A 1 89 ? 9.080 2.778 18.717 1.00 98.38 89 THR A O 1
ATOM 714 N N . PHE A 1 90 ? 8.409 4.546 17.489 1.00 98.50 90 PHE A N 1
ATOM 715 C CA . PHE A 1 90 ? 8.606 3.945 16.172 1.00 98.50 90 PHE A CA 1
ATOM 716 C C . PHE A 1 90 ? 9.468 4.839 15.284 1.00 98.50 90 PHE A C 1
ATOM 718 O O . PHE A 1 90 ? 9.612 6.040 15.538 1.00 98.50 90 PHE A O 1
ATOM 725 N N . PHE A 1 91 ? 10.029 4.246 14.230 1.00 98.50 91 PHE A N 1
ATOM 726 C CA . PHE A 1 91 ? 10.928 4.923 13.304 1.00 98.50 91 PHE A CA 1
ATOM 727 C C . PHE A 1 91 ? 10.574 4.598 11.859 1.00 98.50 91 PHE A C 1
ATOM 729 O O . PHE A 1 91 ? 10.334 3.443 11.521 1.00 98.50 91 PHE A O 1
ATOM 736 N N . ALA A 1 92 ? 10.607 5.605 10.993 1.00 97.94 92 ALA A N 1
ATOM 737 C CA . ALA A 1 92 ? 10.395 5.445 9.559 1.00 97.94 92 ALA A CA 1
ATOM 738 C C . ALA A 1 92 ? 11.140 6.535 8.787 1.00 97.94 92 ALA A C 1
ATOM 740 O O . ALA A 1 92 ? 11.319 7.647 9.281 1.00 97.94 92 ALA A O 1
ATOM 741 N N . ASN A 1 93 ? 11.557 6.239 7.554 1.00 96.94 93 ASN A N 1
ATOM 7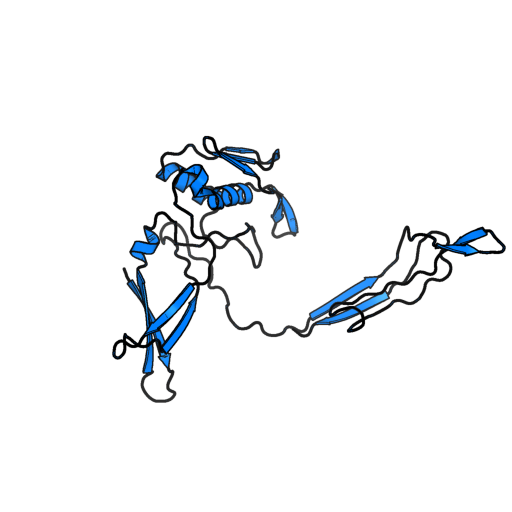42 C CA . ASN A 1 93 ? 12.202 7.247 6.718 1.00 96.94 93 ASN A CA 1
ATOM 743 C C . ASN A 1 93 ? 11.213 8.375 6.379 1.00 96.94 93 ASN A C 1
ATOM 745 O O . ASN A 1 93 ? 10.194 8.133 5.736 1.00 96.94 93 ASN A O 1
ATOM 749 N N . THR A 1 94 ? 11.539 9.602 6.785 1.00 97.25 94 THR A N 1
ATOM 750 C CA . THR A 1 94 ? 10.717 10.798 6.538 1.00 97.25 94 THR A CA 1
ATOM 751 C C . THR A 1 94 ? 10.938 11.406 5.157 1.00 97.25 94 THR A C 1
ATOM 753 O O . THR A 1 94 ? 10.260 12.361 4.791 1.00 97.25 94 THR A O 1
ATOM 756 N N . GLU A 1 95 ? 11.884 10.888 4.375 1.00 96.56 95 GLU A N 1
ATOM 757 C CA . GLU A 1 95 ? 12.146 11.352 3.015 1.00 96.56 95 GLU A CA 1
ATOM 758 C C . GLU A 1 95 ? 11.213 10.684 2.012 1.00 96.56 95 GLU A C 1
ATOM 760 O O . GLU A 1 95 ? 11.286 9.478 1.766 1.00 96.56 95 GLU A O 1
ATOM 765 N N . ILE A 1 96 ? 10.358 11.495 1.394 1.00 94.88 96 ILE A N 1
ATOM 766 C CA . ILE A 1 96 ? 9.438 11.080 0.335 1.00 94.88 96 ILE A CA 1
ATOM 767 C C . ILE A 1 96 ? 9.730 11.861 -0.946 1.00 94.88 96 ILE A C 1
ATOM 769 O O . ILE A 1 96 ? 10.315 12.942 -0.911 1.00 94.88 96 ILE A O 1
ATOM 773 N N . ARG A 1 97 ? 9.320 11.325 -2.097 1.00 92.31 97 ARG A N 1
ATOM 774 C CA . ARG A 1 97 ? 9.412 12.045 -3.374 1.00 92.31 97 ARG A CA 1
ATOM 775 C C . ARG A 1 97 ? 8.177 12.923 -3.573 1.00 92.31 97 ARG A C 1
ATOM 777 O O . ARG A 1 97 ? 7.066 12.493 -3.269 1.00 92.31 97 ARG A O 1
ATOM 784 N N . SER A 1 98 ? 8.392 14.145 -4.051 1.00 90.69 98 SER A N 1
ATOM 785 C CA . SER A 1 98 ? 7.352 15.048 -4.543 1.00 90.69 98 SER A CA 1
ATOM 786 C C . SER A 1 98 ? 7.005 14.743 -5.999 1.00 90.69 98 SER A C 1
ATOM 788 O O . SER A 1 98 ? 7.777 14.098 -6.713 1.00 90.69 98 SER A O 1
ATOM 790 N N . GLU A 1 99 ? 5.892 15.307 -6.475 1.00 90.00 99 GLU A N 1
ATOM 791 C CA . GLU A 1 99 ? 5.455 15.197 -7.873 1.00 90.00 99 GLU A CA 1
ATOM 792 C C . GLU A 1 99 ? 6.538 15.618 -8.881 1.00 90.00 99 GLU A C 1
ATOM 794 O O . GLU A 1 99 ? 6.692 15.001 -9.932 1.00 90.00 99 GLU A O 1
ATOM 799 N N . THR A 1 100 ? 7.354 16.610 -8.521 1.00 90.50 100 THR A N 1
ATOM 800 C CA . THR A 1 100 ? 8.486 17.104 -9.318 1.00 90.50 100 THR A CA 1
ATOM 801 C C . THR A 1 100 ? 9.742 16.226 -9.234 1.00 90.50 100 THR A C 1
ATOM 803 O O . THR A 1 100 ? 10.765 16.557 -9.830 1.00 90.50 100 THR A O 1
ATOM 806 N N . GLY A 1 101 ? 9.698 15.116 -8.494 1.00 87.81 101 GLY A N 1
ATOM 807 C CA . GLY A 1 101 ? 10.824 14.208 -8.271 1.00 87.81 101 GLY A CA 1
ATOM 808 C C . GLY A 1 101 ? 11.811 14.668 -7.193 1.00 87.81 101 GLY A C 1
ATOM 809 O O . GLY A 1 101 ? 12.839 14.018 -7.003 1.00 87.81 101 GLY A O 1
ATOM 810 N N . ILE A 1 102 ? 11.512 15.756 -6.479 1.00 92.50 102 ILE A N 1
ATOM 811 C CA . ILE A 1 102 ? 12.358 16.305 -5.414 1.00 92.50 102 ILE A CA 1
ATOM 812 C C . ILE A 1 102 ? 12.114 15.525 -4.120 1.00 92.50 102 ILE A C 1
ATOM 814 O O . ILE A 1 102 ? 10.976 15.220 -3.768 1.00 92.50 102 ILE A O 1
ATOM 818 N N . THR A 1 103 ? 13.179 15.213 -3.385 1.00 94.75 103 THR A N 1
ATOM 819 C CA . THR A 1 103 ? 13.050 14.627 -2.047 1.00 94.75 103 THR A CA 1
ATOM 820 C C . THR A 1 103 ? 12.610 15.694 -1.048 1.00 94.75 103 THR A C 1
ATOM 822 O O . THR A 1 103 ? 13.289 16.706 -0.876 1.00 94.75 103 THR A O 1
ATOM 825 N N . ILE A 1 104 ? 11.491 15.455 -0.370 1.00 95.19 104 ILE A N 1
ATOM 826 C CA . ILE A 1 104 ? 10.938 16.317 0.679 1.00 95.19 104 ILE A CA 1
ATOM 827 C C . ILE A 1 104 ? 10.788 15.536 1.986 1.00 95.19 104 ILE A C 1
ATOM 829 O O . ILE A 1 104 ? 10.740 14.306 1.989 1.00 95.19 104 ILE A O 1
ATOM 833 N N . LYS A 1 105 ? 10.696 16.257 3.106 1.00 96.12 105 LYS A N 1
ATOM 834 C CA . LYS A 1 105 ? 10.434 15.671 4.424 1.00 96.12 105 LYS A CA 1
ATOM 835 C C . LYS A 1 105 ? 8.929 15.598 4.692 1.00 96.12 105 LYS A C 1
ATOM 837 O O . LYS A 1 105 ? 8.214 16.565 4.448 1.00 96.12 105 LYS A O 1
ATOM 842 N N . SER A 1 106 ? 8.459 14.470 5.216 1.00 97.12 106 SER A N 1
ATOM 843 C CA . SER A 1 106 ? 7.072 14.245 5.623 1.00 97.12 106 SER A CA 1
ATOM 844 C C . SER A 1 106 ? 6.994 13.334 6.848 1.00 97.12 106 SER A C 1
ATOM 846 O O . SER A 1 106 ? 7.818 12.438 7.026 1.00 97.12 106 SER A O 1
ATOM 848 N N . VAL A 1 107 ? 5.985 13.564 7.688 1.00 98.25 107 VAL A N 1
ATOM 849 C CA . VAL A 1 107 ? 5.685 12.744 8.871 1.00 98.25 107 VAL A CA 1
ATOM 850 C C . VAL A 1 107 ? 4.713 11.597 8.578 1.00 98.25 107 VAL A C 1
ATOM 852 O O . VAL A 1 107 ? 4.580 10.698 9.402 1.00 98.25 107 VAL A O 1
ATOM 855 N N . GLU A 1 108 ? 4.076 11.575 7.405 1.00 98.44 108 GLU A N 1
ATOM 856 C CA . GLU A 1 108 ? 3.108 10.529 7.044 1.00 98.44 108 GLU A CA 1
ATOM 857 C C . GLU A 1 108 ? 3.682 9.103 7.108 1.00 98.44 108 GLU A C 1
ATOM 859 O O . GLU A 1 108 ? 3.003 8.218 7.635 1.00 98.44 108 GLU A O 1
ATOM 864 N N . PRO A 1 109 ? 4.941 8.842 6.689 1.00 98.44 109 PRO A N 1
ATOM 865 C CA . PRO A 1 109 ? 5.552 7.527 6.878 1.00 98.44 109 PRO A CA 1
ATOM 866 C C . PRO A 1 109 ? 5.658 7.104 8.350 1.00 98.44 109 PRO A C 1
ATOM 868 O O . PRO A 1 109 ? 5.515 5.923 8.652 1.00 98.44 109 PRO A O 1
ATOM 871 N N . LEU A 1 110 ? 5.879 8.050 9.272 1.00 98.69 110 LEU A N 1
ATOM 872 C CA . LEU A 1 110 ? 5.963 7.762 10.707 1.00 98.69 110 LEU A CA 1
ATOM 873 C C . LEU A 1 110 ? 4.598 7.397 11.285 1.00 98.69 110 LEU A C 1
ATOM 875 O O . LEU A 1 110 ? 4.483 6.436 12.043 1.00 98.69 110 LEU A O 1
ATOM 879 N N . ALA A 1 111 ? 3.560 8.150 10.917 1.00 98.75 111 ALA A N 1
ATOM 880 C CA . ALA A 1 111 ? 2.201 7.843 11.342 1.00 98.75 111 ALA A CA 1
ATOM 881 C C . ALA A 1 111 ? 1.748 6.478 10.803 1.00 98.75 111 ALA A C 1
ATOM 883 O O . ALA A 1 111 ? 1.167 5.687 11.543 1.00 98.75 111 ALA A O 1
ATOM 884 N N . LEU A 1 112 ? 2.077 6.165 9.546 1.00 98.62 112 LEU A N 1
ATOM 885 C CA . LEU A 1 112 ? 1.786 4.864 8.948 1.00 98.62 112 LEU A CA 1
ATOM 886 C C . LEU A 1 112 ? 2.493 3.714 9.681 1.00 98.62 112 LEU A C 1
ATOM 888 O O . LEU A 1 112 ? 1.875 2.679 9.921 1.00 98.62 112 LEU A O 1
ATOM 892 N N . GLU A 1 113 ? 3.751 3.902 10.085 1.00 98.62 113 GLU A N 1
ATOM 893 C CA . GLU A 1 113 ? 4.481 2.911 10.883 1.00 98.62 113 GLU A CA 1
ATOM 894 C C . GLU A 1 113 ? 3.791 2.656 12.231 1.00 98.62 113 GLU A C 1
ATOM 896 O O . GLU A 1 113 ? 3.581 1.509 12.625 1.00 98.62 113 GLU A O 1
ATOM 901 N N . ALA A 1 114 ? 3.359 3.714 12.920 1.00 98.50 114 ALA A N 1
ATOM 902 C CA . ALA A 1 114 ? 2.597 3.577 14.158 1.00 98.50 114 ALA A CA 1
ATOM 903 C C . ALA A 1 114 ? 1.248 2.860 13.944 1.00 98.50 114 ALA A C 1
ATOM 905 O O . ALA A 1 114 ? 0.869 2.017 14.755 1.00 98.50 114 ALA A O 1
ATOM 906 N N . LEU A 1 115 ? 0.543 3.135 12.839 1.00 98.56 115 LEU A N 1
ATOM 907 C CA . LEU A 1 115 ? -0.710 2.457 12.485 1.00 98.56 115 LEU A CA 1
ATOM 908 C C . LEU A 1 115 ? -0.511 0.955 12.224 1.00 98.56 115 LEU A C 1
ATOM 910 O O . LEU A 1 115 ? -1.314 0.142 12.685 1.00 98.56 115 LEU A O 1
ATOM 914 N N . HIS A 1 116 ? 0.570 0.557 11.547 1.00 98.44 116 HIS A N 1
ATOM 915 C CA . HIS A 1 116 ? 0.906 -0.865 11.368 1.00 98.44 116 HIS A CA 1
ATOM 916 C C . HIS A 1 116 ? 1.229 -1.562 12.697 1.00 98.44 116 HIS A C 1
ATOM 918 O O . HIS A 1 116 ? 0.958 -2.753 12.857 1.00 98.44 116 HIS A O 1
ATOM 924 N N . ASN A 1 117 ? 1.725 -0.809 13.680 1.00 98.00 117 ASN A N 1
ATOM 925 C CA . ASN A 1 117 ? 2.049 -1.285 15.025 1.00 98.00 117 ASN A CA 1
ATOM 926 C C . ASN A 1 117 ? 0.964 -0.967 16.075 1.00 98.00 117 ASN A C 1
ATOM 928 O O . ASN A 1 117 ? 1.217 -1.041 17.280 1.00 98.00 117 ASN A O 1
ATOM 932 N N . TRP A 1 118 ? -0.269 -0.680 15.640 1.00 97.94 118 TRP A N 1
ATOM 933 C CA . TRP A 1 118 ? -1.389 -0.307 16.513 1.00 97.94 118 TRP A CA 1
ATOM 934 C C . TRP A 1 118 ? -1.618 -1.217 17.740 1.00 97.94 118 TRP A C 1
ATOM 936 O O . TRP A 1 118 ? -1.844 -0.678 18.828 1.00 97.94 118 TRP A O 1
ATOM 946 N N . PRO A 1 119 ? -1.501 -2.563 17.651 1.00 97.38 119 PRO A N 1
ATOM 947 C CA . PRO A 1 119 ? -1.646 -3.438 18.818 1.00 97.38 119 PRO A CA 1
ATOM 948 C C . PRO A 1 119 ? -0.697 -3.111 19.979 1.00 97.38 119 PRO A C 1
ATOM 950 O O . PRO A 1 119 ? -1.076 -3.278 21.139 1.00 97.38 119 PRO A O 1
ATOM 953 N N . LEU A 1 120 ? 0.523 -2.645 19.680 1.00 97.06 120 LEU A N 1
ATOM 954 C CA . LEU A 1 120 ? 1.527 -2.294 20.690 1.00 97.06 120 LEU A CA 1
ATOM 955 C C . LEU A 1 120 ? 1.130 -1.020 21.439 1.00 97.06 120 LEU A C 1
ATOM 957 O O . LEU A 1 120 ? 1.227 -0.968 22.662 1.00 97.06 120 LEU A O 1
ATOM 961 N N . ILE A 1 121 ? 0.595 -0.037 20.711 1.00 97.00 121 ILE A N 1
ATOM 962 C CA . ILE A 1 121 ? 0.152 1.250 21.259 1.00 97.00 121 ILE A CA 1
ATOM 963 C C . ILE A 1 121 ? -0.999 1.041 22.247 1.00 97.00 121 ILE A C 1
ATOM 965 O O . ILE A 1 121 ? -0.975 1.564 23.361 1.00 97.00 121 ILE A O 1
ATOM 969 N N . ILE A 1 122 ? -2.000 0.243 21.866 1.00 96.44 122 ILE A N 1
ATOM 970 C CA . ILE A 1 122 ? -3.205 0.058 22.688 1.00 96.44 122 ILE A CA 1
ATOM 971 C C . ILE A 1 122 ? -3.118 -1.120 23.668 1.00 96.44 122 ILE A C 1
ATOM 973 O O . ILE A 1 122 ? -4.029 -1.299 24.478 1.00 96.44 122 ILE A O 1
ATOM 977 N N . LYS A 1 123 ? -2.068 -1.947 23.570 1.00 94.69 123 LYS A N 1
ATOM 978 C CA . LYS A 1 123 ? -1.840 -3.159 24.380 1.00 94.69 123 LYS A CA 1
ATOM 979 C C . LYS A 1 123 ? -3.017 -4.146 24.330 1.00 94.69 123 LYS A C 1
ATOM 981 O O . LYS A 1 123 ? -3.401 -4.737 25.339 1.00 94.69 123 LYS A O 1
ATOM 986 N N . LYS A 1 124 ? -3.608 -4.312 23.142 1.00 93.94 124 LYS A N 1
ATOM 987 C CA . LYS A 1 124 ? -4.717 -5.238 22.843 1.00 93.94 124 LYS A CA 1
ATOM 988 C C . LYS A 1 124 ? -4.490 -5.891 21.484 1.00 93.94 124 LYS A C 1
ATOM 990 O O . LYS A 1 124 ? -3.844 -5.307 20.619 1.00 93.94 124 LYS A O 1
ATOM 995 N N . ASP A 1 125 ? -5.094 -7.054 21.261 1.00 94.31 125 ASP A N 1
ATOM 996 C CA . ASP A 1 125 ? -5.039 -7.756 19.971 1.00 94.31 125 ASP A CA 1
ATOM 997 C C . ASP A 1 125 ? -6.011 -7.152 18.937 1.00 94.31 125 ASP A C 1
ATOM 999 O O . ASP A 1 125 ? -6.919 -7.806 18.429 1.00 94.31 125 ASP A O 1
ATOM 1003 N N . VAL A 1 126 ? -5.855 -5.855 18.652 1.00 95.94 126 VAL A N 1
ATOM 1004 C CA . VAL A 1 126 ? -6.590 -5.161 17.586 1.00 95.94 126 VAL A CA 1
ATOM 1005 C C . VAL A 1 126 ? -5.596 -4.695 16.539 1.00 95.94 126 VAL A C 1
ATOM 1007 O O . VAL A 1 126 ? -4.926 -3.678 16.698 1.00 95.94 126 VAL A O 1
ATOM 1010 N N . LYS A 1 127 ? -5.504 -5.452 15.449 1.00 96.62 127 LYS A N 1
ATOM 1011 C CA . LYS A 1 127 ? -4.700 -5.096 14.276 1.00 96.62 127 LYS A CA 1
ATOM 1012 C C . LYS A 1 127 ? -5.527 -4.275 13.305 1.00 96.62 127 LYS A C 1
ATOM 1014 O O . LYS A 1 127 ? -6.660 -4.656 13.023 1.00 96.62 127 LYS A O 1
ATOM 1019 N N . LEU A 1 128 ? -4.971 -3.186 12.793 1.00 97.81 128 LEU A N 1
ATOM 1020 C CA . LEU A 1 128 ? -5.613 -2.453 11.710 1.00 97.81 128 LEU A CA 1
ATOM 1021 C C . LEU A 1 128 ? -5.471 -3.243 10.404 1.00 97.81 128 LEU A C 1
ATOM 1023 O O . LEU A 1 128 ? -4.451 -3.892 10.172 1.00 97.81 128 LEU A O 1
ATOM 1027 N N . VAL A 1 129 ? -6.509 -3.228 9.573 1.00 96.69 129 VAL A N 1
ATOM 1028 C CA . VAL A 1 129 ? -6.521 -3.974 8.312 1.00 96.69 129 VAL A CA 1
ATOM 1029 C C . VAL A 1 129 ? -5.556 -3.336 7.313 1.00 96.69 129 VAL A C 1
ATOM 1031 O O . VAL A 1 129 ? -5.702 -2.170 6.949 1.00 96.69 129 VAL A O 1
ATOM 1034 N N . SER A 1 130 ? -4.576 -4.109 6.846 1.00 96.25 130 SER A N 1
ATOM 1035 C CA . SER A 1 130 ? -3.690 -3.722 5.744 1.00 96.25 130 SER A CA 1
ATOM 1036 C C . SER A 1 130 ? -4.388 -3.848 4.387 1.00 96.25 130 SER A C 1
ATOM 1038 O O . SER A 1 130 ? -5.414 -4.520 4.257 1.00 96.25 130 SER A O 1
ATOM 1040 N N . GLU A 1 131 ? -3.825 -3.223 3.356 1.00 93.31 131 GLU A N 1
ATOM 1041 C CA . GLU A 1 131 ? -4.244 -3.427 1.967 1.00 93.31 131 GLU A CA 1
ATOM 1042 C C . GLU A 1 131 ? -4.226 -4.922 1.608 1.00 93.31 131 GLU A C 1
ATOM 1044 O O . GLU A 1 131 ? -3.240 -5.625 1.845 1.00 93.31 131 GLU A O 1
ATOM 1049 N N . HIS A 1 132 ? -5.335 -5.424 1.065 1.00 92.50 132 HIS A N 1
ATOM 1050 C CA . HIS A 1 132 ? -5.504 -6.841 0.766 1.00 92.50 132 HIS A CA 1
ATOM 1051 C C . HIS A 1 132 ? -6.503 -7.059 -0.373 1.00 92.50 132 HIS A C 1
ATOM 1053 O O . HIS A 1 132 ? -7.358 -6.221 -0.650 1.00 92.50 132 HIS A O 1
ATOM 1059 N N . VAL A 1 133 ? -6.396 -8.226 -1.011 1.00 93.69 133 VAL A N 1
ATOM 1060 C CA . VAL A 1 133 ? -7.403 -8.743 -1.941 1.00 93.69 133 VAL A CA 1
ATOM 1061 C C . VAL A 1 133 ? -8.151 -9.869 -1.243 1.00 93.69 133 VAL A C 1
ATOM 1063 O O . VAL A 1 133 ? -7.564 -10.844 -0.773 1.00 93.69 133 VAL A O 1
ATOM 1066 N N . GLU A 1 134 ? -9.463 -9.736 -1.179 1.00 93.88 134 GLU A N 1
ATOM 1067 C CA . GLU A 1 134 ? -10.379 -10.716 -0.628 1.00 93.88 134 GLU A CA 1
ATOM 1068 C C . GLU A 1 134 ? -10.781 -11.730 -1.691 1.00 93.88 134 GLU A C 1
ATOM 1070 O O . GLU A 1 134 ? -11.029 -11.387 -2.845 1.00 93.88 134 GLU A O 1
ATOM 1075 N N . THR A 1 135 ? -10.894 -12.995 -1.289 1.00 95.88 135 THR A N 1
ATOM 1076 C CA . THR A 1 135 ? -11.458 -14.054 -2.130 1.00 95.88 135 THR A CA 1
ATOM 1077 C C . THR A 1 135 ? -12.789 -14.503 -1.541 1.00 95.88 135 THR A C 1
ATOM 1079 O O . THR A 1 135 ? -12.843 -15.046 -0.436 1.00 95.88 135 THR A O 1
ATOM 1082 N N . ARG A 1 136 ? -13.878 -14.284 -2.275 1.00 95.00 136 ARG A N 1
ATOM 1083 C CA . ARG A 1 136 ? -15.249 -14.595 -1.859 1.00 95.00 136 ARG A CA 1
ATOM 1084 C C . ARG A 1 136 ? -15.785 -15.756 -2.682 1.00 95.00 136 ARG A C 1
ATOM 1086 O O . ARG A 1 136 ? -15.654 -15.761 -3.899 1.00 95.00 136 ARG A O 1
ATOM 1093 N N . SER A 1 137 ? -16.370 -16.755 -2.028 1.00 95.62 137 SER A N 1
ATOM 1094 C CA . SER A 1 137 ? -17.006 -17.869 -2.743 1.00 95.62 137 SER A CA 1
ATOM 1095 C C . SER A 1 137 ? -18.367 -17.433 -3.277 1.00 95.62 137 SER A C 1
ATOM 1097 O O . SER A 1 137 ? -19.138 -16.833 -2.531 1.00 95.62 137 SER A O 1
ATOM 1099 N N . LEU A 1 138 ? -18.653 -17.759 -4.534 1.00 95.69 138 LEU A N 1
ATOM 1100 C CA . LEU A 1 138 ? -19.949 -17.528 -5.168 1.00 95.69 138 LEU A CA 1
ATOM 1101 C C . LEU A 1 138 ? -20.830 -18.764 -4.997 1.00 95.69 138 LEU A C 1
ATOM 1103 O O . LEU A 1 138 ? -20.360 -19.893 -5.188 1.00 95.69 138 LEU A O 1
ATOM 1107 N N . LYS A 1 139 ? -22.089 -18.544 -4.624 1.00 95.44 139 LYS A N 1
ATOM 1108 C CA . LYS A 1 139 ? -23.075 -19.602 -4.384 1.00 95.44 139 LYS A CA 1
ATOM 1109 C C . LYS A 1 139 ? -24.400 -19.254 -5.043 1.00 95.44 139 LYS A C 1
ATOM 1111 O O . LYS A 1 139 ? -24.820 -18.104 -4.971 1.00 95.44 139 LYS A O 1
ATOM 1116 N N . HIS A 1 140 ? -25.080 -20.238 -5.615 1.00 94.56 140 HIS A N 1
ATOM 1117 C CA . HIS A 1 140 ? -26.444 -20.062 -6.098 1.00 94.56 140 HIS A CA 1
ATOM 1118 C C . HIS A 1 140 ? -27.423 -20.184 -4.926 1.00 94.56 140 HIS A C 1
ATOM 1120 O O . HIS A 1 140 ? -27.265 -21.115 -4.127 1.00 94.56 140 HIS A O 1
ATOM 1126 N N . PRO A 1 141 ? -28.464 -19.341 -4.845 1.00 92.94 141 PRO A N 1
ATOM 1127 C CA . PRO A 1 141 ? -29.532 -19.479 -3.853 1.00 92.94 141 PRO A CA 1
ATOM 1128 C C . PRO A 1 141 ? -30.186 -20.864 -3.862 1.00 92.94 141 PRO A C 1
ATOM 1130 O O . PRO A 1 141 ? -30.436 -21.433 -2.803 1.00 92.94 141 PRO A O 1
ATOM 1133 N N . ASP A 1 142 ? -30.380 -21.436 -5.053 1.00 93.00 142 ASP A N 1
ATOM 1134 C CA . ASP A 1 142 ? -30.973 -22.773 -5.213 1.00 93.00 142 ASP A CA 1
ATOM 1135 C C . ASP A 1 142 ? -30.032 -23.913 -4.793 1.00 93.00 142 ASP A C 1
ATOM 1137 O O . ASP A 1 142 ? -30.484 -25.020 -4.518 1.00 93.00 142 ASP A O 1
ATOM 1141 N N . ASN A 1 143 ? -28.718 -23.661 -4.731 1.00 90.38 143 ASN A N 1
ATOM 1142 C CA . ASN A 1 143 ? -27.700 -24.664 -4.403 1.00 90.38 143 ASN A CA 1
ATOM 1143 C C . ASN A 1 143 ? -26.653 -24.111 -3.413 1.00 90.38 143 ASN A C 1
ATOM 1145 O O . ASN A 1 143 ? -25.455 -24.102 -3.709 1.00 90.38 143 ASN A O 1
ATOM 1149 N N . PRO A 1 144 ? -27.048 -23.686 -2.199 1.00 84.75 144 PRO A N 1
ATOM 1150 C CA . PRO A 1 144 ? -26.177 -22.931 -1.288 1.00 84.75 144 PRO A CA 1
ATOM 1151 C C . PRO A 1 144 ? -25.016 -23.763 -0.707 1.00 84.75 144 PRO A C 1
ATOM 1153 O O . PRO A 1 144 ? -24.052 -23.217 -0.149 1.00 84.75 144 PRO A O 1
ATOM 1156 N N . GLY A 1 145 ? -25.108 -25.092 -0.817 1.00 88.75 145 GLY A N 1
ATOM 1157 C CA . GLY A 1 145 ? -24.057 -26.034 -0.437 1.00 88.75 145 GLY A CA 1
ATOM 1158 C C . GLY A 1 145 ? -22.927 -26.162 -1.463 1.00 88.75 145 GLY A C 1
ATOM 1159 O O . GLY A 1 145 ? -21.864 -26.667 -1.109 1.00 88.75 145 GLY A O 1
ATOM 1160 N N . LEU A 1 146 ? -23.120 -25.690 -2.701 1.00 91.81 146 LEU A N 1
ATOM 1161 C CA . LEU A 1 146 ? -22.145 -25.815 -3.783 1.00 91.81 146 LEU A CA 1
ATOM 1162 C C . LEU A 1 146 ? -21.500 -24.460 -4.102 1.00 91.81 146 LEU A C 1
ATOM 1164 O O . LEU A 1 146 ? -22.177 -23.448 -4.259 1.00 91.81 146 LEU A O 1
ATOM 1168 N N . ILE A 1 147 ? -20.171 -24.448 -4.209 1.00 93.25 147 ILE A N 1
ATOM 1169 C CA . ILE A 1 147 ? -19.411 -23.273 -4.650 1.00 93.25 147 ILE A CA 1
ATOM 1170 C C . ILE A 1 147 ? -19.290 -23.335 -6.174 1.00 93.25 147 ILE A C 1
ATOM 1172 O O . ILE A 1 147 ? -18.738 -24.298 -6.698 1.00 93.25 147 ILE A O 1
ATOM 1176 N N . GLN A 1 148 ? -19.765 -22.304 -6.874 1.00 90.38 148 GLN A N 1
ATOM 1177 C CA . GLN A 1 148 ? -19.723 -22.225 -8.346 1.00 90.38 148 GLN A CA 1
ATOM 1178 C C . GLN A 1 148 ? -18.565 -21.381 -8.878 1.00 90.38 148 GLN A C 1
ATOM 1180 O O . GLN A 1 148 ? -18.324 -21.325 -10.078 1.00 90.38 148 GLN A O 1
ATOM 1185 N N . GLY A 1 149 ? -17.829 -20.723 -7.987 1.00 91.69 149 GLY A N 1
ATOM 1186 C CA . GLY A 1 149 ? -16.695 -19.901 -8.363 1.00 91.69 149 GLY A CA 1
ATOM 1187 C C . GLY A 1 149 ? -16.164 -19.097 -7.192 1.00 91.69 149 GLY A C 1
ATOM 1188 O O . GLY A 1 149 ? -16.621 -19.222 -6.050 1.00 91.69 149 GLY A O 1
ATOM 1189 N N . ARG A 1 150 ? -15.172 -18.261 -7.482 1.00 94.75 150 ARG A N 1
ATOM 1190 C CA . ARG A 1 150 ? -14.593 -17.330 -6.520 1.00 94.75 150 ARG A CA 1
ATOM 1191 C C . ARG A 1 150 ? -14.436 -15.963 -7.167 1.00 94.75 150 ARG A C 1
ATOM 1193 O O . ARG A 1 150 ? -13.947 -15.868 -8.285 1.00 94.75 150 ARG A O 1
ATOM 1200 N N . LEU A 1 151 ? -14.817 -14.928 -6.436 1.00 94.19 151 LEU A N 1
ATOM 1201 C CA . LEU A 1 151 ? -14.590 -13.536 -6.786 1.00 94.19 151 LEU A CA 1
ATOM 1202 C C . LEU A 1 151 ? -13.370 -13.033 -6.016 1.00 94.19 151 LEU A C 1
ATOM 1204 O O . LEU A 1 151 ? -13.334 -13.140 -4.789 1.00 94.19 151 LEU A O 1
ATOM 1208 N N . GLN A 1 152 ? -12.383 -12.497 -6.730 1.00 94.31 152 GLN A N 1
ATOM 1209 C CA . GLN A 1 152 ? -11.272 -11.759 -6.135 1.00 94.31 152 GLN A CA 1
ATOM 1210 C C . GLN A 1 152 ? -11.546 -10.266 -6.258 1.00 94.31 152 GLN A C 1
ATOM 1212 O O . GLN A 1 152 ? -11.827 -9.779 -7.350 1.00 94.31 152 GLN A O 1
ATOM 1217 N N . MET A 1 153 ? -11.491 -9.552 -5.142 1.00 92.50 153 MET A N 1
ATOM 1218 C CA . MET A 1 153 ? -11.813 -8.128 -5.093 1.00 92.50 153 MET A CA 1
ATOM 1219 C C . MET A 1 153 ? -11.152 -7.456 -3.893 1.00 92.50 153 MET A C 1
ATOM 1221 O O . MET A 1 153 ? -10.767 -8.127 -2.943 1.00 92.50 153 MET A O 1
ATOM 1225 N N . TRP A 1 154 ? -11.067 -6.134 -3.901 1.00 91.06 154 TRP A N 1
ATOM 1226 C CA . TRP A 1 154 ? -10.827 -5.335 -2.699 1.00 91.06 154 TRP A CA 1
ATOM 1227 C C . TRP A 1 154 ? -11.999 -4.373 -2.524 1.00 91.06 154 TRP A C 1
ATOM 1229 O O . TRP A 1 154 ? -12.718 -4.077 -3.483 1.00 91.06 154 TRP A O 1
ATOM 1239 N N . ILE A 1 155 ? -12.223 -3.922 -1.295 1.00 90.69 155 ILE A N 1
ATOM 1240 C CA . ILE A 1 155 ? -13.293 -2.984 -0.964 1.00 90.69 155 ILE A CA 1
ATOM 1241 C C . ILE A 1 155 ? -12.679 -1.873 -0.134 1.00 90.69 155 ILE A C 1
ATOM 1243 O O . ILE A 1 155 ? -12.240 -2.129 0.982 1.00 90.69 155 ILE A O 1
ATOM 1247 N N . ASP A 1 156 ? -12.717 -0.660 -0.676 1.00 90.56 156 ASP A N 1
ATOM 1248 C CA . ASP A 1 156 ? -12.373 0.554 0.053 1.00 90.56 156 ASP A CA 1
ATOM 1249 C C . ASP A 1 156 ? -13.663 1.310 0.392 1.00 90.56 156 ASP A C 1
ATOM 1251 O O . ASP A 1 156 ? -14.474 1.625 -0.484 1.00 90.56 156 ASP A O 1
ATOM 1255 N N . MET A 1 157 ? -13.881 1.565 1.681 1.00 89.94 157 MET A N 1
ATOM 1256 C CA . MET A 1 157 ? -15.061 2.262 2.195 1.00 89.94 157 MET A CA 1
ATOM 1257 C C . MET A 1 157 ? -14.703 3.681 2.636 1.00 89.94 157 MET A C 1
ATOM 1259 O O . MET A 1 157 ? -13.844 3.862 3.498 1.00 89.94 157 MET A O 1
ATOM 1263 N N . PHE A 1 158 ? -15.415 4.672 2.100 1.00 88.44 158 PHE A N 1
ATOM 1264 C CA . PHE A 1 158 ? -15.212 6.091 2.401 1.00 88.44 158 PHE A CA 1
ATOM 1265 C C . PHE A 1 158 ? -16.465 6.691 3.044 1.00 88.44 158 PHE A C 1
ATOM 1267 O O . PHE A 1 158 ? -17.586 6.458 2.586 1.00 88.44 158 PHE A O 1
ATOM 1274 N N . GLU A 1 159 ? -16.277 7.480 4.100 1.00 84.06 159 GLU A N 1
ATOM 1275 C CA . GLU A 1 159 ? -17.363 8.220 4.741 1.00 84.06 159 GLU A CA 1
ATOM 1276 C C . GLU A 1 159 ? -17.773 9.409 3.872 1.00 84.06 159 GLU A C 1
ATOM 1278 O O . GLU A 1 159 ? -16.963 10.288 3.573 1.00 84.06 159 GLU A O 1
ATOM 1283 N N . ARG A 1 160 ? -19.055 9.451 3.495 1.00 80.38 160 ARG A N 1
ATOM 1284 C CA . ARG A 1 160 ? -19.603 10.432 2.544 1.00 80.38 160 ARG A CA 1
ATOM 1285 C C . ARG A 1 160 ? -19.383 11.888 2.964 1.00 80.38 160 ARG A C 1
ATOM 1287 O O . ARG A 1 160 ? -19.259 12.754 2.107 1.00 80.38 160 ARG A O 1
ATOM 1294 N N . GLU A 1 161 ? -19.385 12.143 4.267 1.00 77.94 161 GLU A N 1
ATOM 1295 C CA . GLU A 1 161 ? -19.255 13.479 4.859 1.00 77.94 161 GLU A CA 1
ATOM 1296 C C . GLU A 1 161 ? -17.795 13.909 5.034 1.00 77.94 161 GLU A C 1
ATOM 1298 O O . GLU A 1 161 ? -17.516 15.100 5.138 1.00 77.94 161 GLU A O 1
ATOM 1303 N N . VAL A 1 162 ? -16.863 12.951 5.054 1.00 74.38 162 VAL A N 1
ATOM 1304 C CA . VAL A 1 162 ? -15.440 13.208 5.308 1.00 74.38 162 VAL A CA 1
ATOM 1305 C C . VAL A 1 162 ? -14.697 13.469 4.006 1.00 74.38 162 VAL A C 1
ATOM 1307 O O . VAL A 1 162 ? -13.833 14.342 3.966 1.00 74.38 162 VAL A O 1
ATOM 1310 N N . ALA A 1 163 ? -15.015 12.734 2.937 1.00 70.88 163 ALA A N 1
ATOM 1311 C CA . ALA A 1 163 ? -14.323 12.903 1.670 1.00 70.88 163 ALA A CA 1
ATOM 1312 C C . ALA A 1 163 ? -15.095 12.375 0.461 1.00 70.88 163 ALA A C 1
ATOM 1314 O O . ALA A 1 163 ? -15.933 11.477 0.547 1.00 70.88 163 ALA A O 1
ATOM 1315 N N . VAL A 1 164 ? -14.726 12.906 -0.705 1.00 78.88 164 VAL A N 1
ATOM 1316 C CA . VAL A 1 164 ? -15.098 12.331 -1.998 1.00 78.88 164 VAL A CA 1
ATOM 1317 C C . VAL A 1 164 ? -14.197 11.116 -2.253 1.00 78.88 164 VAL A C 1
ATOM 1319 O O . VAL A 1 164 ? -12.976 11.263 -2.161 1.00 78.88 164 VAL A O 1
ATOM 1322 N N . PRO A 1 165 ? -14.756 9.931 -2.574 1.00 81.06 165 PRO A N 1
ATOM 1323 C CA . PRO A 1 165 ? -13.953 8.774 -2.954 1.00 81.06 165 PRO A CA 1
ATOM 1324 C C . PRO A 1 165 ? -12.986 9.111 -4.099 1.00 81.06 165 PRO A C 1
ATOM 1326 O O . PRO A 1 165 ? -13.348 9.893 -4.987 1.00 81.06 165 PRO A O 1
ATOM 1329 N N . PRO A 1 166 ? -11.779 8.520 -4.121 1.00 79.25 166 PRO A N 1
ATOM 1330 C CA . PRO A 1 166 ? -10.849 8.722 -5.221 1.00 79.25 166 PRO A CA 1
ATOM 1331 C C . PRO A 1 166 ? -11.463 8.255 -6.554 1.00 79.25 166 PRO A C 1
ATOM 1333 O O . PRO A 1 166 ? -12.382 7.427 -6.563 1.00 79.25 166 PRO A O 1
ATOM 1336 N N . PRO A 1 167 ? -10.959 8.753 -7.700 1.00 82.44 167 PRO A N 1
ATOM 1337 C CA . PRO A 1 167 ? -11.392 8.282 -9.009 1.00 82.44 167 PRO A CA 1
ATOM 1338 C C . PRO A 1 167 ? -11.280 6.761 -9.129 1.00 82.44 167 PRO A C 1
ATOM 1340 O O . PRO A 1 167 ? -10.358 6.150 -8.585 1.00 82.44 167 PRO A O 1
ATOM 1343 N N . ALA A 1 168 ? -12.200 6.156 -9.883 1.00 82.31 168 ALA A N 1
ATOM 1344 C CA . ALA A 1 168 ? -12.184 4.719 -10.117 1.00 82.31 168 ALA A CA 1
ATOM 1345 C C . ALA A 1 168 ? -10.828 4.276 -10.688 1.00 82.31 168 ALA A C 1
ATOM 1347 O O . ALA A 1 168 ? -10.337 4.826 -11.678 1.00 82.31 168 ALA A O 1
ATOM 1348 N N . ILE A 1 169 ? -10.230 3.263 -10.062 1.00 82.06 169 ILE A N 1
ATOM 1349 C CA . ILE A 1 169 ? -8.977 2.677 -10.532 1.00 82.06 169 ILE A CA 1
ATOM 1350 C C . ILE A 1 169 ? -9.260 1.957 -11.851 1.00 82.06 169 ILE A C 1
ATOM 1352 O O . ILE A 1 169 ? -10.129 1.088 -11.922 1.00 82.06 169 ILE A O 1
ATOM 1356 N N . ASN A 1 170 ? -8.511 2.296 -12.902 1.00 83.25 170 ASN A N 1
ATOM 1357 C CA . ASN A 1 170 ? -8.590 1.561 -14.158 1.00 83.25 170 ASN A CA 1
ATOM 1358 C C . ASN A 1 170 ? -7.913 0.193 -14.001 1.00 83.25 170 ASN A C 1
ATOM 1360 O O . ASN A 1 170 ? -6.687 0.095 -13.969 1.00 83.25 170 ASN A O 1
ATOM 1364 N N . ILE A 1 171 ? -8.734 -0.851 -13.921 1.00 83.12 171 ILE A N 1
ATOM 1365 C CA . ILE A 1 171 ? -8.308 -2.250 -13.787 1.00 83.12 171 ILE A CA 1
ATOM 1366 C C . ILE A 1 171 ? -8.257 -2.995 -15.125 1.00 83.12 171 ILE A C 1
ATOM 1368 O O . ILE A 1 171 ? -8.095 -4.215 -15.140 1.00 83.12 171 ILE A O 1
ATOM 1372 N N . SER A 1 172 ? -8.429 -2.289 -16.246 1.00 85.12 172 SER A N 1
ATOM 1373 C CA . SER A 1 172 ? -8.350 -2.906 -17.570 1.00 85.12 172 SER A CA 1
ATOM 1374 C C . SER A 1 172 ? -6.996 -3.599 -17.744 1.00 85.12 172 SER A C 1
ATOM 1376 O O . SER A 1 172 ? -5.981 -3.069 -17.270 1.00 85.12 172 SER A O 1
ATOM 1378 N N . PRO A 1 173 ? -6.944 -4.751 -18.440 1.00 80.75 173 PRO A N 1
ATOM 1379 C CA . PRO A 1 173 ? -5.680 -5.377 -18.795 1.00 80.75 173 PRO A CA 1
ATOM 1380 C C . PRO A 1 173 ? -4.740 -4.342 -19.414 1.00 80.75 173 PRO A C 1
ATOM 1382 O O . PRO A 1 173 ? -5.144 -3.570 -20.288 1.00 80.75 173 PRO A O 1
ATOM 1385 N N . ARG A 1 174 ? -3.494 -4.297 -18.933 1.00 73.81 174 ARG A N 1
ATOM 1386 C CA . ARG A 1 174 ? -2.494 -3.383 -19.487 1.00 73.81 174 ARG A CA 1
ATOM 1387 C C . ARG A 1 174 ? -2.318 -3.717 -20.961 1.00 73.81 174 ARG A C 1
ATOM 1389 O O . ARG A 1 174 ? -2.002 -4.854 -21.297 1.00 73.81 174 ARG A O 1
ATOM 1396 N N . VAL A 1 175 ? -2.531 -2.730 -21.823 1.00 75.88 175 VAL A N 1
ATOM 1397 C CA . VAL A 1 175 ? -2.218 -2.866 -23.243 1.00 75.88 175 VAL A CA 1
ATOM 1398 C C . VAL A 1 175 ? -0.703 -2.730 -23.389 1.00 75.88 175 VAL A C 1
ATOM 1400 O O . VAL A 1 175 ? -0.162 -1.724 -22.919 1.00 75.88 175 VAL A O 1
ATOM 1403 N N . PRO A 1 176 ? -0.024 -3.701 -24.021 1.00 69.19 176 PRO A N 1
ATOM 1404 C CA . PRO A 1 176 ? 1.380 -3.593 -24.375 1.00 69.19 176 PRO A CA 1
ATOM 1405 C C . PRO A 1 176 ? 1.692 -2.279 -25.077 1.00 69.19 176 PRO A C 1
ATOM 1407 O O . PRO A 1 176 ? 1.265 -2.045 -26.207 1.00 69.19 176 PRO A O 1
ATOM 1410 N N . ALA A 1 177 ? 2.438 -1.406 -24.412 1.00 69.25 177 ALA A N 1
ATOM 1411 C CA . ALA A 1 177 ? 3.015 -0.240 -25.054 1.00 69.25 177 ALA A CA 1
ATOM 1412 C C . ALA A 1 177 ? 4.456 -0.591 -25.422 1.00 69.25 177 ALA A C 1
ATOM 1414 O O . ALA A 1 177 ? 5.256 -0.971 -24.566 1.00 69.25 177 ALA A O 1
ATOM 1415 N N . GLY A 1 178 ? 4.770 -0.504 -26.717 1.00 73.50 178 GLY A N 1
ATOM 1416 C CA . GLY A 1 178 ? 6.129 -0.691 -27.207 1.00 73.50 178 GLY A CA 1
ATOM 1417 C C . GLY A 1 178 ? 7.016 0.415 -26.650 1.00 73.50 178 GLY A C 1
ATOM 1418 O O . GLY A 1 178 ? 6.949 1.554 -27.107 1.00 73.50 178 GLY A O 1
ATOM 1419 N N . TYR A 1 179 ? 7.827 0.081 -25.654 1.00 76.00 179 TYR A N 1
ATOM 1420 C CA . TYR A 1 179 ? 8.839 0.976 -25.107 1.00 76.00 179 TYR A CA 1
ATOM 1421 C C . TYR A 1 179 ? 10.219 0.495 -25.545 1.00 76.00 179 TYR A C 1
ATOM 1423 O O . TYR A 1 179 ? 10.412 -0.671 -25.892 1.00 76.00 179 TYR A O 1
ATOM 1431 N N . GLU A 1 180 ? 11.204 1.380 -25.505 1.00 83.81 180 GLU A N 1
ATOM 1432 C CA . GLU A 1 180 ? 12.592 1.044 -25.800 1.00 83.81 180 GLU A CA 1
ATOM 1433 C C . GLU A 1 180 ? 13.477 1.621 -24.697 1.00 83.81 180 GLU A C 1
ATOM 1435 O O . GLU A 1 180 ? 13.501 2.837 -24.490 1.00 83.81 180 GLU A O 1
ATOM 1440 N N . LEU A 1 181 ? 14.201 0.760 -23.974 1.00 86.69 181 LEU A N 1
ATOM 1441 C CA . LEU A 1 181 ? 15.204 1.223 -23.021 1.00 86.69 181 LEU A CA 1
ATOM 1442 C C . LEU A 1 181 ? 16.498 1.519 -23.780 1.00 86.69 181 LEU A C 1
ATOM 1444 O O . LEU A 1 181 ? 17.131 0.618 -24.332 1.00 86.69 181 LEU A O 1
ATOM 1448 N N . ARG A 1 182 ? 16.907 2.790 -23.773 1.00 92.25 182 ARG A N 1
ATOM 1449 C CA . ARG A 1 182 ? 18.195 3.235 -24.312 1.00 92.25 182 ARG A CA 1
ATOM 1450 C C . ARG A 1 182 ? 19.159 3.523 -23.176 1.00 92.25 182 ARG A C 1
ATOM 1452 O O . ARG A 1 182 ? 18.896 4.400 -22.358 1.00 92.25 182 ARG A O 1
ATOM 1459 N N . VAL A 1 183 ? 20.297 2.840 -23.169 1.00 93.00 183 VAL A N 1
ATOM 1460 C CA . VAL A 1 183 ? 21.407 3.136 -22.256 1.00 93.00 183 VAL A CA 1
ATOM 1461 C C . VAL A 1 183 ? 22.551 3.694 -23.084 1.00 93.00 183 VAL A C 1
ATOM 1463 O O . VAL A 1 183 ? 23.008 3.040 -24.018 1.00 93.00 183 VAL A O 1
ATOM 1466 N N . ILE A 1 184 ? 22.991 4.912 -22.772 1.00 95.50 184 ILE A N 1
ATOM 1467 C CA . ILE A 1 184 ? 24.107 5.554 -23.469 1.00 95.50 184 ILE A CA 1
ATOM 1468 C C . ILE A 1 184 ? 25.341 5.484 -22.573 1.00 95.50 184 ILE A C 1
ATOM 1470 O O . ILE A 1 184 ? 25.356 6.057 -21.486 1.00 95.50 184 ILE A O 1
ATOM 1474 N N . VAL A 1 185 ? 26.364 4.774 -23.039 1.00 95.94 185 VAL A N 1
ATOM 1475 C CA . VAL A 1 185 ? 27.679 4.685 -22.409 1.00 95.94 185 VAL A CA 1
ATOM 1476 C C . VAL A 1 185 ? 28.567 5.735 -23.061 1.00 95.94 185 VAL A C 1
ATOM 1478 O O . VAL A 1 185 ? 29.098 5.531 -24.151 1.00 95.94 185 VAL A O 1
ATOM 1481 N N . TRP A 1 186 ? 28.698 6.885 -22.408 1.00 95.44 186 TRP A N 1
ATOM 1482 C CA . TRP A 1 186 ? 29.578 7.951 -22.882 1.00 95.44 186 TRP A CA 1
ATOM 1483 C C . TRP A 1 186 ? 31.038 7.590 -22.638 1.00 95.44 186 TRP A C 1
ATOM 1485 O O . TRP A 1 186 ? 31.809 7.446 -23.590 1.00 95.44 186 TRP A O 1
ATOM 1495 N N . ASN A 1 187 ? 31.385 7.380 -21.371 1.00 94.75 187 ASN A N 1
ATOM 1496 C CA . ASN A 1 187 ? 32.740 7.108 -20.931 1.00 94.75 187 ASN A CA 1
ATOM 1497 C C . ASN A 1 187 ? 32.770 6.343 -19.598 1.00 94.75 187 ASN A C 1
ATOM 1499 O O . ASN A 1 187 ? 31.769 6.250 -18.886 1.00 94.75 187 ASN A O 1
ATOM 1503 N N . THR A 1 188 ? 33.942 5.818 -19.266 1.00 94.56 188 THR A N 1
ATOM 1504 C CA . THR A 1 188 ? 34.311 5.285 -17.952 1.00 94.56 188 THR A CA 1
ATOM 1505 C C . THR A 1 188 ? 35.435 6.130 -17.364 1.00 94.56 188 THR A C 1
ATOM 1507 O O . THR A 1 188 ? 36.208 6.729 -18.111 1.00 94.56 188 THR A O 1
ATOM 1510 N N . ALA A 1 189 ? 35.543 6.149 -16.040 1.00 94.44 189 ALA A N 1
ATOM 1511 C CA . ALA A 1 189 ? 36.648 6.749 -15.300 1.00 94.44 189 ALA A CA 1
ATOM 1512 C C . ALA A 1 189 ? 37.049 5.812 -14.152 1.00 94.44 189 ALA A C 1
ATOM 1514 O O . ALA A 1 189 ? 36.246 4.971 -13.738 1.00 94.44 189 ALA A O 1
ATOM 1515 N N . ASP A 1 190 ? 38.283 5.950 -13.666 1.00 92.94 190 ASP A N 1
ATOM 1516 C CA . ASP A 1 190 ? 38.829 5.199 -12.526 1.00 92.94 190 ASP A CA 1
ATOM 1517 C C . ASP A 1 190 ? 38.769 3.663 -12.669 1.00 92.94 190 ASP A C 1
ATOM 1519 O O . ASP A 1 190 ? 38.685 2.923 -11.682 1.00 92.94 190 ASP A O 1
ATOM 1523 N N . VAL A 1 191 ? 38.831 3.142 -13.901 1.00 92.38 191 VAL A N 1
ATOM 1524 C CA . VAL A 1 191 ? 38.903 1.693 -14.132 1.00 92.38 191 VAL A CA 1
ATOM 1525 C C . VAL A 1 191 ? 40.259 1.167 -13.671 1.00 92.38 191 VAL A C 1
ATOM 1527 O O . VAL A 1 191 ? 41.316 1.679 -14.038 1.00 92.38 191 VAL A O 1
ATOM 1530 N N . LYS A 1 192 ? 40.235 0.098 -12.871 1.00 93.25 192 LYS A N 1
ATOM 1531 C CA . LYS A 1 192 ? 41.449 -0.530 -12.349 1.00 93.25 192 LYS A CA 1
ATOM 1532 C C . LYS A 1 192 ? 42.343 -1.019 -13.492 1.00 93.25 192 LYS A C 1
ATOM 1534 O O . LYS A 1 192 ? 41.908 -1.814 -14.323 1.00 93.25 192 LYS A O 1
ATOM 1539 N N . LEU A 1 193 ? 43.605 -0.594 -13.460 1.00 91.81 193 LEU A N 1
ATOM 1540 C CA . LEU A 1 193 ? 44.653 -1.040 -14.377 1.00 91.81 193 LEU A CA 1
ATOM 1541 C C . LEU A 1 193 ? 45.147 -2.426 -13.954 1.00 91.81 193 LEU A C 1
ATOM 1543 O O . LEU A 1 193 ? 45.753 -2.567 -12.885 1.00 91.81 193 LEU A O 1
ATOM 1547 N N . THR A 1 194 ? 44.831 -3.450 -14.739 1.00 89.88 194 THR A N 1
ATOM 1548 C CA . THR A 1 194 ? 45.119 -4.853 -14.402 1.00 89.88 194 THR A CA 1
ATOM 1549 C C . THR A 1 194 ? 46.267 -5.445 -15.202 1.00 89.88 194 THR A C 1
ATOM 15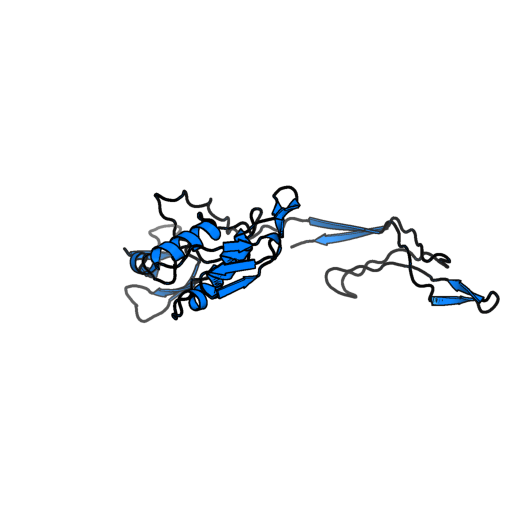51 O O . THR A 1 194 ? 46.915 -6.368 -14.712 1.00 89.88 194 THR A O 1
ATOM 1554 N N . ASP A 1 195 ? 46.565 -4.894 -16.374 1.00 87.06 195 ASP A N 1
ATOM 1555 C CA . ASP A 1 195 ? 47.665 -5.347 -17.216 1.00 87.06 195 ASP A CA 1
ATOM 1556 C C . ASP A 1 195 ? 48.953 -4.616 -16.849 1.00 87.06 195 ASP A C 1
ATOM 1558 O O . ASP A 1 195 ? 48.945 -3.449 -16.459 1.00 87.06 195 ASP A O 1
ATOM 1562 N N . THR A 1 196 ? 50.086 -5.312 -16.943 1.00 87.69 196 THR A N 1
ATOM 1563 C CA . THR A 1 196 ? 51.419 -4.730 -16.747 1.00 87.69 196 THR A CA 1
ATOM 1564 C C . THR A 1 196 ? 52.310 -5.139 -17.909 1.00 87.69 196 THR A C 1
ATOM 1566 O O . THR A 1 196 ? 52.525 -6.326 -18.152 1.00 87.69 196 THR A O 1
ATOM 1569 N N . SER A 1 197 ? 52.837 -4.152 -18.628 1.00 82.31 197 SER A N 1
ATOM 1570 C CA . SER A 1 197 ? 53.769 -4.378 -19.732 1.00 82.31 197 SER A CA 1
ATOM 1571 C C . SER A 1 197 ? 55.069 -5.017 -19.232 1.00 82.31 197 SER A C 1
ATOM 1573 O O . SER A 1 197 ? 55.738 -4.474 -18.352 1.00 82.31 197 SER A O 1
ATOM 1575 N N . LEU A 1 198 ? 55.465 -6.146 -19.832 1.00 78.75 198 LEU A N 1
ATOM 1576 C CA . LEU A 1 198 ? 56.689 -6.882 -19.474 1.00 78.75 198 LEU A CA 1
ATOM 1577 C C . LEU A 1 198 ? 57.978 -6.090 -19.743 1.00 78.75 198 LEU A C 1
ATOM 1579 O O . LEU A 1 198 ? 58.993 -6.340 -19.100 1.00 78.75 198 LEU A O 1
ATOM 1583 N N . PHE A 1 199 ? 57.943 -5.146 -20.687 1.00 80.25 199 PHE A N 1
ATOM 1584 C CA . PHE A 1 199 ? 59.124 -4.388 -21.113 1.00 80.25 199 PHE A CA 1
ATOM 1585 C C . PHE A 1 199 ? 59.213 -2.997 -20.480 1.00 80.25 199 PHE A C 1
ATOM 1587 O O . PHE A 1 199 ? 60.315 -2.497 -20.280 1.00 80.25 199 PHE A O 1
ATOM 1594 N N . SER A 1 200 ? 58.075 -2.365 -20.175 1.00 80.25 200 SER A N 1
ATOM 1595 C CA . SER A 1 200 ? 58.026 -0.981 -19.676 1.00 80.25 200 SER A CA 1
ATOM 1596 C C . SER A 1 200 ? 57.512 -0.840 -18.244 1.00 80.25 200 SER A C 1
ATOM 1598 O O . SER A 1 200 ? 57.467 0.286 -17.765 1.00 80.25 200 SER A O 1
ATOM 1600 N N . SER A 1 201 ? 57.074 -1.936 -17.602 1.00 82.62 201 SER A N 1
ATOM 1601 C CA . SER A 1 201 ? 56.386 -1.974 -16.293 1.00 82.62 201 SER A CA 1
ATOM 1602 C C . SER A 1 201 ? 55.177 -1.031 -16.146 1.00 82.62 201 SER A C 1
ATOM 1604 O O . SER A 1 201 ? 54.616 -0.888 -15.059 1.00 82.62 201 SER A O 1
ATOM 1606 N N . GLU A 1 202 ? 54.732 -0.437 -17.253 1.00 88.06 202 GLU A N 1
ATOM 1607 C CA . GLU A 1 202 ? 53.569 0.433 -17.344 1.00 88.06 202 GLU A CA 1
ATOM 1608 C C . GLU A 1 202 ? 52.288 -0.379 -17.149 1.00 88.06 202 GLU A C 1
ATOM 1610 O O . GLU A 1 202 ? 52.144 -1.472 -17.711 1.00 88.06 202 GLU A O 1
ATOM 1615 N N . ARG A 1 203 ? 51.368 0.156 -16.341 1.00 91.62 203 ARG A N 1
ATOM 1616 C CA . ARG A 1 203 ? 50.068 -0.466 -16.095 1.00 91.62 203 ARG A CA 1
ATOM 1617 C C . ARG A 1 203 ? 49.023 0.065 -17.063 1.00 91.62 203 ARG A C 1
ATOM 1619 O O . ARG A 1 203 ? 48.973 1.265 -17.312 1.00 91.62 203 ARG A O 1
ATOM 1626 N N . SER A 1 204 ? 48.173 -0.822 -17.559 1.00 92.62 204 SER A N 1
ATOM 1627 C CA . SER A 1 204 ? 47.070 -0.476 -18.454 1.00 92.62 204 SER A CA 1
ATOM 1628 C C . SER A 1 204 ? 45.868 -1.400 -18.255 1.00 92.62 204 SER A C 1
ATOM 1630 O O . SER A 1 204 ? 45.971 -2.394 -17.541 1.00 92.62 204 SER A O 1
ATOM 1632 N N . SER A 1 205 ? 44.744 -1.093 -18.899 1.00 93.88 205 SER A N 1
ATOM 1633 C CA . SER A 1 205 ? 43.622 -2.024 -19.075 1.00 93.88 205 SER A CA 1
ATOM 1634 C C . SER A 1 205 ? 42.963 -1.835 -20.434 1.00 93.88 205 SER A C 1
ATOM 1636 O O . SER A 1 205 ? 42.796 -0.704 -20.892 1.00 93.88 205 SER A O 1
ATOM 1638 N N . ASP A 1 206 ? 42.522 -2.935 -21.034 1.00 93.94 206 ASP A N 1
ATOM 1639 C CA . ASP A 1 206 ? 41.567 -2.913 -22.140 1.00 93.94 206 ASP A CA 1
ATOM 1640 C C . ASP A 1 206 ? 40.141 -2.838 -21.576 1.00 93.94 206 ASP A C 1
ATOM 1642 O O . ASP A 1 206 ? 39.708 -3.708 -20.817 1.00 93.94 206 ASP A O 1
ATOM 1646 N N . ILE A 1 207 ? 39.403 -1.781 -21.916 1.00 94.88 207 ILE A N 1
ATOM 1647 C CA . ILE A 1 207 ? 38.102 -1.479 -21.304 1.00 94.88 207 ILE A CA 1
ATOM 1648 C C . ILE A 1 207 ? 36.984 -1.715 -22.318 1.00 94.88 207 ILE A C 1
ATOM 1650 O O . ILE A 1 207 ? 37.031 -1.204 -23.430 1.00 94.88 207 ILE A O 1
ATOM 1654 N N . TYR A 1 208 ? 35.938 -2.436 -21.924 1.00 95.75 208 TYR A N 1
ATOM 1655 C CA . TYR A 1 208 ? 34.665 -2.494 -22.645 1.00 95.75 208 TYR A CA 1
ATOM 1656 C C . TYR A 1 208 ? 33.516 -2.636 -21.647 1.00 95.75 208 TYR A C 1
ATOM 1658 O O . TYR A 1 208 ? 33.706 -3.110 -20.525 1.00 95.75 208 TYR A O 1
ATOM 1666 N N . VAL A 1 209 ? 32.313 -2.245 -22.056 1.00 95.75 209 VAL A N 1
ATOM 1667 C CA . VAL A 1 209 ? 31.102 -2.375 -21.241 1.00 95.75 209 VAL A CA 1
ATOM 1668 C C . VAL A 1 209 ? 30.182 -3.411 -21.871 1.00 95.75 209 VAL A C 1
ATOM 1670 O O . VAL A 1 209 ? 30.016 -3.459 -23.089 1.00 95.75 209 VAL A O 1
ATOM 1673 N N . LYS A 1 210 ? 29.570 -4.247 -21.032 1.00 95.62 210 LYS A N 1
ATOM 1674 C CA . LYS A 1 210 ? 28.576 -5.247 -21.425 1.00 95.62 210 LYS A CA 1
ATOM 1675 C C . LYS A 1 210 ? 27.290 -5.017 -20.633 1.00 95.62 210 LYS A C 1
ATOM 1677 O O . LYS A 1 210 ? 27.362 -4.790 -19.429 1.00 95.62 210 LYS A O 1
ATOM 1682 N N . GLY A 1 211 ? 26.135 -5.070 -21.292 1.00 93.06 211 GLY A N 1
ATOM 1683 C CA . GLY A 1 211 ? 24.826 -4.866 -20.666 1.00 93.06 211 GLY A CA 1
ATOM 1684 C C . GLY A 1 211 ? 23.778 -5.852 -21.177 1.00 93.06 211 GLY A C 1
ATOM 1685 O O . GLY A 1 211 ? 23.844 -6.278 -22.327 1.00 93.06 211 GLY A O 1
ATOM 1686 N N . TRP A 1 212 ? 22.823 -6.207 -20.319 1.00 93.50 212 TRP A N 1
ATOM 1687 C CA . TRP A 1 212 ? 21.716 -7.132 -20.596 1.00 93.50 212 TRP A CA 1
ATOM 1688 C C . TRP A 1 212 ? 20.517 -6.799 -19.692 1.00 93.50 212 TRP A C 1
ATOM 1690 O O . TRP A 1 212 ? 20.702 -6.212 -18.623 1.00 93.50 212 TRP A O 1
ATOM 1700 N N . ILE A 1 213 ? 19.299 -7.179 -20.095 1.00 89.06 213 ILE A N 1
ATOM 1701 C CA . ILE A 1 213 ? 18.073 -7.023 -19.289 1.00 89.06 213 ILE A CA 1
ATOM 1702 C C . ILE A 1 213 ? 17.476 -8.382 -18.923 1.00 89.06 213 ILE A C 1
ATOM 1704 O O . ILE A 1 213 ? 17.112 -8.597 -17.768 1.00 89.06 213 ILE A O 1
ATOM 1708 N N . LYS A 1 214 ? 17.361 -9.304 -19.883 1.00 86.62 214 LYS A N 1
ATOM 1709 C CA . LYS A 1 214 ? 16.741 -10.623 -19.668 1.00 86.62 214 LYS A CA 1
ATOM 1710 C C . LYS A 1 214 ? 17.659 -11.569 -18.90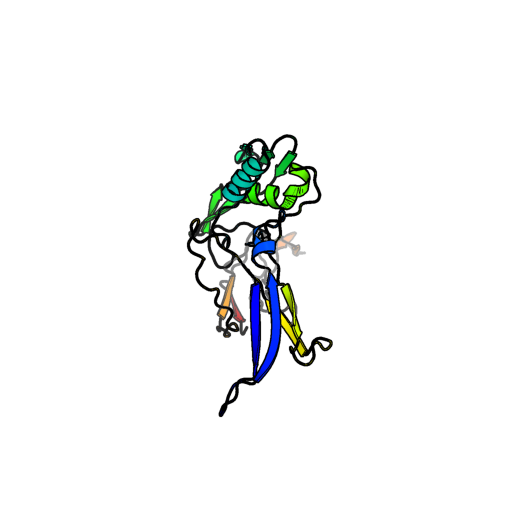4 1.00 86.62 214 LYS A C 1
ATOM 1712 O O . LYS A 1 214 ? 17.178 -12.402 -18.141 1.00 86.62 214 LYS A O 1
ATOM 1717 N N . GLY A 1 215 ? 18.966 -11.440 -19.102 1.00 86.94 215 GLY A N 1
ATOM 1718 C CA . GLY A 1 215 ? 19.970 -12.230 -18.399 1.00 86.94 215 GLY A CA 1
ATOM 1719 C C . GLY A 1 215 ? 21.247 -12.389 -19.211 1.00 86.94 215 GLY A C 1
ATOM 1720 O O . GLY A 1 215 ? 21.240 -12.238 -20.432 1.00 86.94 215 GLY A O 1
ATOM 1721 N N . VAL A 1 216 ? 22.339 -12.731 -18.522 1.00 89.56 216 VAL A N 1
ATOM 1722 C CA . VAL A 1 216 ? 23.644 -12.956 -19.158 1.00 89.56 216 VAL A CA 1
ATOM 1723 C C . VAL A 1 216 ? 23.519 -14.045 -20.226 1.00 89.56 216 VAL A C 1
ATOM 1725 O O . VAL A 1 216 ? 23.075 -15.155 -19.942 1.00 89.56 216 VAL A O 1
ATOM 1728 N N . GLY A 1 217 ? 23.937 -13.731 -21.447 1.00 89.75 217 GLY A N 1
ATOM 1729 C CA . GLY A 1 217 ? 23.919 -14.623 -22.608 1.00 89.75 217 GLY A CA 1
ATOM 1730 C C . GLY A 1 217 ? 22.600 -14.650 -23.385 1.00 89.75 217 GLY A C 1
ATOM 1731 O O . GLY A 1 217 ? 22.538 -15.323 -24.410 1.00 89.75 217 GLY A O 1
ATOM 1732 N N . ILE A 1 218 ? 21.562 -13.934 -22.934 1.00 90.50 218 ILE A N 1
ATOM 1733 C CA . ILE A 1 218 ? 20.238 -13.923 -23.581 1.00 90.50 218 ILE A CA 1
ATOM 1734 C C . ILE A 1 218 ? 20.094 -12.716 -24.510 1.00 90.50 218 ILE A C 1
ATOM 1736 O O . ILE A 1 218 ? 19.729 -12.862 -25.673 1.00 90.50 218 ILE A O 1
ATOM 1740 N N . ASP A 1 219 ? 20.363 -11.521 -23.992 1.00 89.56 219 ASP A N 1
ATOM 1741 C CA . ASP A 1 219 ? 20.205 -10.244 -24.693 1.00 89.56 219 ASP A CA 1
ATOM 1742 C C . ASP A 1 219 ? 21.432 -9.340 -24.516 1.00 89.56 219 ASP A C 1
ATOM 1744 O O . ASP A 1 219 ? 21.332 -8.114 -24.505 1.00 89.56 219 ASP A O 1
ATOM 1748 N N . ASP A 1 220 ? 22.599 -9.969 -24.382 1.00 92.69 220 ASP A N 1
ATOM 1749 C CA . ASP A 1 220 ? 23.875 -9.296 -24.192 1.00 92.69 220 ASP A CA 1
ATOM 1750 C C . ASP A 1 220 ? 24.195 -8.341 -25.346 1.00 92.69 220 ASP A C 1
ATOM 1752 O O . ASP A 1 220 ? 24.299 -8.732 -26.510 1.00 92.69 220 ASP A O 1
ATOM 1756 N N . GLN A 1 221 ? 24.479 -7.095 -24.992 1.00 95.50 221 GLN A N 1
ATOM 1757 C CA . GLN A 1 221 ? 25.111 -6.116 -25.863 1.00 95.50 221 GLN A CA 1
ATOM 1758 C C . GLN A 1 221 ? 26.466 -5.737 -25.274 1.00 95.50 221 GLN A C 1
ATOM 1760 O O . GLN A 1 221 ? 26.663 -5.768 -24.058 1.00 95.50 221 GLN A O 1
ATOM 1765 N N . LYS A 1 222 ? 27.419 -5.385 -26.135 1.00 96.12 222 LYS A N 1
ATOM 1766 C CA . LYS A 1 222 ? 28.742 -4.912 -25.722 1.00 96.12 222 LYS A CA 1
ATOM 1767 C C . LYS A 1 222 ? 29.166 -3.704 -26.542 1.00 96.12 222 LYS A C 1
ATOM 1769 O O . LYS A 1 222 ? 28.756 -3.582 -27.695 1.00 96.12 222 LYS A O 1
ATOM 1774 N N . THR A 1 223 ? 29.959 -2.835 -25.932 1.00 96.38 223 THR A N 1
ATOM 1775 C CA . THR A 1 223 ? 30.669 -1.768 -26.641 1.00 96.38 223 THR A CA 1
ATOM 1776 C C . THR A 1 223 ? 31.817 -2.355 -27.466 1.00 96.38 223 THR A C 1
ATOM 1778 O O . THR A 1 223 ? 32.137 -3.547 -27.379 1.00 96.38 223 THR A O 1
ATOM 1781 N N . ASP A 1 224 ? 32.468 -1.502 -28.246 1.00 93.81 224 ASP A N 1
ATOM 1782 C CA . ASP A 1 224 ? 33.846 -1.709 -28.674 1.00 93.81 224 ASP A CA 1
ATOM 1783 C C . ASP A 1 224 ? 34.819 -1.703 -27.476 1.00 93.81 224 ASP A C 1
ATOM 1785 O O . ASP A 1 224 ? 34.430 -1.483 -26.325 1.00 93.81 224 ASP A O 1
ATOM 1789 N N . VAL A 1 225 ? 36.084 -2.032 -27.743 1.00 94.50 225 VAL A N 1
ATOM 1790 C CA . VAL A 1 225 ? 37.141 -2.110 -26.729 1.00 94.50 225 VAL A CA 1
ATOM 1791 C C . VAL A 1 225 ? 38.018 -0.866 -26.831 1.00 94.50 225 VAL A C 1
ATOM 1793 O O . VAL A 1 225 ? 38.611 -0.602 -27.876 1.00 94.50 225 VAL A O 1
ATOM 1796 N N . HIS A 1 226 ? 38.137 -0.125 -25.734 1.00 93.19 226 HIS A N 1
ATOM 1797 C CA . HIS A 1 226 ? 39.131 0.924 -25.573 1.00 93.19 226 HIS A CA 1
ATOM 1798 C C . HIS A 1 226 ? 40.451 0.290 -25.126 1.00 93.19 226 HIS A C 1
ATOM 1800 O O . HIS A 1 226 ? 40.601 -0.109 -23.969 1.00 93.19 226 HIS A O 1
ATOM 1806 N N . TYR A 1 227 ? 41.386 0.163 -26.062 1.00 91.50 227 TYR A N 1
ATOM 1807 C CA . TYR A 1 227 ? 42.648 -0.534 -25.838 1.00 91.50 227 TYR A CA 1
ATOM 1808 C C . TYR A 1 227 ? 43.638 0.291 -25.019 1.00 91.50 227 TYR A C 1
ATOM 1810 O O . TYR A 1 227 ? 43.820 1.482 -25.271 1.00 91.50 227 TYR A O 1
ATOM 1818 N N . ARG A 1 228 ? 44.343 -0.382 -24.105 1.00 91.00 228 ARG A N 1
ATOM 1819 C CA . ARG A 1 228 ? 45.488 0.141 -23.350 1.00 91.00 228 ARG A CA 1
ATOM 1820 C C . ARG A 1 228 ? 45.204 1.495 -22.688 1.00 91.00 228 ARG A C 1
ATOM 1822 O O . ARG A 1 228 ? 45.983 2.439 -22.814 1.00 91.00 228 ARG A O 1
ATOM 1829 N N . SER A 1 229 ? 44.108 1.588 -21.942 1.00 91.81 229 SER A N 1
ATOM 1830 C CA . SER A 1 229 ? 43.868 2.744 -21.081 1.00 91.81 229 SER A CA 1
ATOM 1831 C C . SER A 1 229 ? 44.939 2.810 -19.996 1.00 91.81 229 SER A C 1
ATOM 1833 O O . SER A 1 229 ? 45.114 1.850 -19.247 1.00 91.81 229 SER A O 1
ATOM 1835 N N . LEU A 1 230 ? 45.654 3.932 -19.916 1.00 91.75 230 LEU A N 1
ATOM 1836 C CA . LEU A 1 230 ? 46.695 4.193 -18.912 1.00 91.75 230 LEU A CA 1
ATOM 1837 C C . LEU A 1 230 ? 46.161 4.961 -17.699 1.00 91.75 230 LEU A C 1
ATOM 1839 O O . LEU A 1 230 ? 46.763 4.931 -16.631 1.00 91.75 230 LEU A O 1
ATOM 1843 N N . SER A 1 231 ? 4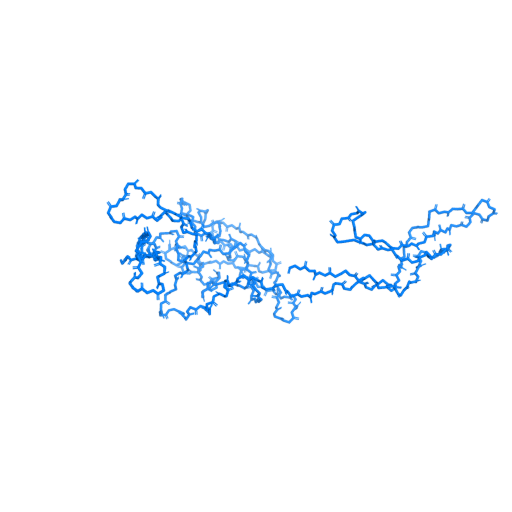5.043 5.667 -17.870 1.00 91.12 231 SER A N 1
ATOM 1844 C CA . SER A 1 231 ? 44.391 6.471 -16.831 1.00 91.12 231 SER A CA 1
ATOM 1845 C C . SER A 1 231 ? 43.202 5.760 -16.183 1.00 91.12 231 SER A C 1
ATOM 1847 O O . SER A 1 231 ? 42.697 6.228 -15.169 1.00 91.12 231 SER A O 1
ATOM 1849 N N . GLY A 1 232 ? 42.736 4.645 -16.755 1.00 90.19 232 GLY A N 1
ATOM 1850 C CA . GLY A 1 232 ? 41.467 4.022 -16.374 1.00 90.19 232 GLY A CA 1
ATOM 1851 C C . GLY A 1 232 ? 40.252 4.708 -17.008 1.00 90.19 232 GLY A C 1
ATOM 1852 O O . GLY A 1 232 ? 39.112 4.364 -16.694 1.00 90.19 232 GLY A O 1
ATOM 1853 N N . GLU A 1 233 ? 40.475 5.665 -17.911 1.00 94.25 233 GLU A N 1
ATOM 1854 C CA . GLU A 1 233 ? 39.428 6.292 -18.712 1.00 94.25 233 GLU A CA 1
ATOM 1855 C C . GLU A 1 233 ? 39.200 5.524 -20.017 1.00 94.25 233 GLU A C 1
ATOM 1857 O O . GLU A 1 233 ? 40.144 5.043 -20.646 1.00 94.25 233 GLU A O 1
ATOM 1862 N N . GLY A 1 234 ? 37.943 5.421 -20.440 1.00 92.81 234 GLY A N 1
ATOM 1863 C CA . GLY A 1 234 ? 37.553 4.819 -21.715 1.00 92.81 234 GLY A CA 1
ATOM 1864 C C . GLY A 1 234 ? 36.399 5.605 -22.319 1.00 92.81 234 GLY A C 1
ATOM 1865 O O . GLY A 1 234 ? 35.481 5.980 -21.600 1.00 92.81 234 GLY A O 1
ATOM 1866 N N . ASN A 1 235 ? 36.440 5.882 -23.621 1.00 93.50 235 ASN A N 1
ATOM 1867 C CA . ASN A 1 235 ? 35.417 6.662 -24.323 1.00 93.50 235 ASN A CA 1
ATOM 1868 C C . ASN A 1 235 ? 34.747 5.792 -25.383 1.00 93.50 235 ASN A C 1
ATOM 1870 O O . ASN A 1 235 ? 35.446 5.232 -26.224 1.00 93.50 235 ASN A O 1
ATOM 1874 N N . PHE A 1 236 ? 33.416 5.704 -25.345 1.00 93.12 236 PHE A N 1
ATOM 1875 C CA . PHE A 1 236 ? 32.652 4.760 -26.169 1.00 93.12 236 PHE A CA 1
ATOM 1876 C C . PHE A 1 236 ? 31.580 5.447 -27.019 1.00 93.12 236 PHE A C 1
ATOM 1878 O O . PHE A 1 236 ? 31.352 5.036 -28.152 1.00 93.12 236 PHE A O 1
ATOM 1885 N N . ASN A 1 237 ? 30.909 6.485 -26.493 1.00 92.31 237 ASN A N 1
ATOM 1886 C CA . ASN A 1 237 ? 29.730 7.098 -27.131 1.00 92.31 237 ASN A CA 1
ATOM 1887 C C . ASN A 1 237 ? 28.765 6.035 -27.711 1.00 92.31 237 ASN A C 1
ATOM 1889 O O . ASN A 1 237 ? 28.309 6.108 -28.854 1.00 92.31 237 ASN A O 1
ATOM 1893 N N . TRP A 1 238 ? 28.516 4.990 -26.924 1.00 95.44 238 TRP A N 1
ATOM 1894 C CA . TRP A 1 238 ? 27.816 3.792 -27.365 1.00 95.44 238 TRP A CA 1
ATOM 1895 C C . TRP A 1 238 ? 26.380 3.796 -26.866 1.00 95.44 238 TRP A C 1
ATOM 1897 O O . TRP A 1 238 ? 26.100 4.262 -25.764 1.00 95.44 238 TRP A O 1
ATOM 1907 N N . ARG A 1 239 ? 25.451 3.242 -27.645 1.00 95.12 239 ARG A N 1
ATOM 1908 C CA . ARG A 1 239 ? 24.042 3.142 -27.255 1.00 95.12 239 ARG A CA 1
ATOM 1909 C C . ARG A 1 239 ? 23.593 1.691 -27.263 1.00 95.12 239 ARG A C 1
ATOM 1911 O O . ARG A 1 239 ? 23.457 1.100 -28.328 1.00 95.12 239 ARG A O 1
ATOM 1918 N N . PHE A 1 240 ? 23.294 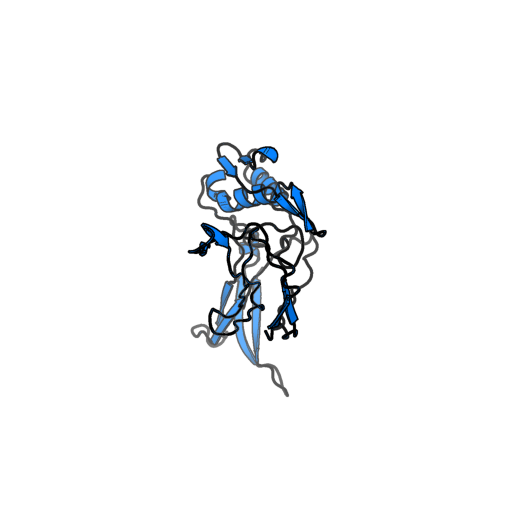1.157 -26.084 1.00 94.62 240 PHE A N 1
ATOM 1919 C CA . PHE A 1 240 ? 22.517 -0.070 -25.979 1.00 94.62 240 PHE A CA 1
ATOM 1920 C C . PHE A 1 240 ? 21.044 0.236 -26.185 1.00 94.62 240 PHE A C 1
ATOM 1922 O O . PHE A 1 240 ? 20.512 1.198 -25.624 1.00 94.62 240 PHE A O 1
ATOM 1929 N N . ILE A 1 241 ? 20.402 -0.587 -27.005 1.00 92.31 241 ILE A N 1
ATOM 1930 C CA . ILE A 1 241 ? 18.993 -0.451 -27.347 1.00 92.31 241 ILE A CA 1
ATOM 1931 C C . ILE A 1 241 ? 18.309 -1.763 -27.004 1.00 92.31 241 ILE A C 1
ATOM 1933 O O . ILE A 1 241 ? 18.525 -2.770 -27.675 1.00 92.31 241 ILE A O 1
ATOM 1937 N N . PHE A 1 242 ? 17.495 -1.756 -25.955 1.00 89.50 242 PHE A N 1
ATOM 1938 C CA . PHE A 1 242 ? 16.720 -2.918 -25.552 1.00 89.50 242 PHE A CA 1
ATOM 1939 C C . PHE A 1 242 ? 15.244 -2.687 -25.890 1.00 89.50 242 PHE A C 1
ATOM 1941 O O . PHE A 1 242 ? 14.587 -1.872 -25.231 1.00 89.50 242 PHE A O 1
ATOM 1948 N N . PRO A 1 243 ? 14.703 -3.374 -26.910 1.00 83.06 243 PRO A N 1
ATOM 1949 C CA . PRO A 1 243 ? 13.285 -3.289 -27.220 1.00 83.06 243 PRO A CA 1
ATOM 1950 C C . PRO A 1 243 ? 12.487 -3.979 -26.108 1.00 83.06 243 PRO A C 1
ATOM 1952 O O . PRO A 1 243 ? 12.668 -5.171 -25.851 1.00 83.06 243 PRO A O 1
ATOM 1955 N N . SER A 1 244 ? 11.592 -3.248 -25.446 1.00 68.44 244 SER A N 1
ATOM 1956 C CA . SER A 1 244 ? 10.614 -3.841 -24.531 1.00 68.44 244 SER A CA 1
ATOM 1957 C C . SER A 1 244 ? 9.294 -4.057 -25.259 1.00 68.44 244 SER A C 1
ATOM 1959 O O . SER A 1 244 ? 8.551 -3.116 -25.533 1.00 68.44 244 SER A O 1
ATOM 1961 N N . ILE A 1 245 ? 9.009 -5.325 -25.545 1.00 54.62 245 ILE A N 1
ATOM 1962 C CA . ILE A 1 245 ? 7.650 -5.813 -25.764 1.00 54.62 245 ILE A CA 1
ATOM 1963 C C . ILE A 1 245 ? 7.217 -6.386 -24.412 1.00 54.62 245 ILE A C 1
ATOM 1965 O O . ILE A 1 245 ? 7.762 -7.408 -23.992 1.00 54.62 245 ILE A O 1
ATOM 1969 N N . TYR A 1 246 ? 6.316 -5.698 -23.714 1.00 53.75 246 TYR A N 1
ATOM 1970 C CA . TYR A 1 246 ? 5.604 -6.238 -22.554 1.00 53.75 246 TYR A CA 1
ATOM 1971 C C . TYR A 1 246 ? 4.140 -6.338 -22.908 1.00 53.75 246 TYR A C 1
ATOM 1973 O O . TYR A 1 246 ? 3.593 -5.252 -23.176 1.00 53.75 246 TYR A O 1
#

Secondary structure (DSSP, 8-state):
-EEEEEEEEPPSSSPPEEEEEEEEEHHHHHH-TT--SSPBPSS--SSSTT---SSS-HHHHHHHHHHHHTPPPPEEETTTTEEEETTEEEE---EEE-TTS-EEE-SHHHHHHHHHTHHHHHTSS-PPPBS--EEEEEEETTEEEEEEEEEEE------TTT-PPPPPP--SPPP---EEEEEEEEEE-S----EE-TTT--EEEEE--EE-SS-TTTS-EE---EEEESSS-EEEEEEEEEEE--

InterPro domains:
  IPR000008 C2 domain [PF00168] (3-31)
  IPR035892 C2 domain superfamily [G3DSA:2.60.40.150] (174-246)
  IPR035892 C2 domain superfamily [SSF49562] (2-54)
  IPR035892 C2 domain superfamily [SSF49562] (149-243)
  IPR037721 Ferlin family [PTHR12546] (2-246)
  IPR037725 Ferlin, sixth C2 domain [cd08374] (180-246)
  IPR055072 Ferlin, dsRNA-binding domain-like domain [PF22901] (32-119)

pLDDT: mean 91.87, std 6.89, range [53.75, 98.75]